Protein AF-A0A834WC57-F1 (afdb_monomer)

Sequence (245 aa):
MFPGAAHGWTVRYNEDDPEAVKAAEEAHQDMLNWFDNVFILMDQVALNTNGGGGHVDKIDGLDTYVTGPVNSKLAVLVISDMMGYESPLLRKVADKLANAGYYTVVLDFFYGDPWDPENPDRPIPSWRKITNRFDKTVEDAKHIIEALKGKGVSSVGAAGFCWGGKIVVALSKPGLTKLSPLISLSGVEVPIAILAGELDTICPPERVKQYEQALAAKPEDDPEAVKAAEEAHQDMLNWFDKYLK

InterPro domains:
  IPR002925 Dienelactone hydrolase [PF01738] (62-218)
  IPR029058 Alpha/Beta hydrolase fold [G3DSA:3.40.50.1820] (57-243)
  IPR029058 Alpha/Beta hydrolase fold [SSF53474] (61-245)

Foldseek 3Di:
DQEPDEAQLLQDFDPVDPVSVVSNVVLLVVVLVVLVVVCCVPPVDDADFDKDQWDWDDQVNWTKTWIADLPELEAEEEEDDQQAQPRPSSSVSQSSCRRRRHGYIGTGLQRPQGDDPVDPVCPQVNSCVVRVCLVVLLVVVVSSVVSSVVSPHNFYFYAAGLLRQLSQLVQDDAAAEDFAAPHTHDDPHTYHYDDDYCNYPLQHPVLVVQRRVLRNQGRPPPPVSSVSRVVNSVVSNVSCVVRND

Nearest PDB structures (foldseek):
  7xri-assembly1_B  TM=5.868E-01  e=7.796E-04  Lactobacillus acidophilus
  1c4x-assembly1_A  TM=3.362E-01  e=8.279E-04  Rhodococcus jostii RHA1
  3qh4-assembly1_A  TM=4.276E-01  e=3.660E-02  Mycobacterium marinum M
  4meb-assembly1_B  TM=3.284E-01  e=3.446E-02  Acinetobacter sp. RUH 2624
  5xmd-assembly1_C-2  TM=3.286E-01  e=9.020E-02  Vigna radiata

Structure (mmCIF, N/CA/C/O backbone):
data_AF-A0A834WC57-F1
#
_entry.id   AF-A0A834WC57-F1
#
loop_
_atom_site.group_PDB
_atom_site.id
_atom_site.type_symbol
_atom_site.label_atom_id
_atom_site.label_alt_id
_atom_site.label_comp_id
_atom_site.label_asym_id
_atom_site.label_entity_id
_atom_site.label_seq_id
_atom_site.pdbx_PDB_ins_code
_atom_site.Cartn_x
_atom_site.Cartn_y
_atom_site.Cartn_z
_atom_site.occupancy
_atom_site.B_iso_or_equiv
_atom_site.auth_seq_id
_atom_site.auth_comp_id
_atom_site.auth_asym_id
_atom_site.auth_atom_id
_atom_site.pdbx_PDB_model_num
ATOM 1 N N . MET A 1 1 ? 12.415 5.612 6.279 1.00 83.69 1 MET A N 1
ATOM 2 C CA . MET A 1 1 ? 13.457 5.583 5.223 1.00 83.69 1 MET A CA 1
ATOM 3 C C . MET A 1 1 ? 14.261 4.294 5.310 1.00 83.69 1 MET A C 1
ATOM 5 O O . MET A 1 1 ? 14.835 4.044 6.361 1.00 83.69 1 MET A O 1
ATOM 9 N N . PHE A 1 2 ? 14.330 3.522 4.225 1.00 86.00 2 PHE A N 1
ATOM 10 C CA . PHE A 1 2 ? 15.091 2.272 4.109 1.00 86.00 2 PHE A CA 1
ATOM 11 C C . PHE A 1 2 ? 16.384 2.504 3.303 1.00 86.00 2 PHE A C 1
ATOM 13 O O . PHE A 1 2 ? 16.280 2.901 2.137 1.00 86.00 2 PHE A O 1
ATOM 20 N N . PRO A 1 3 ? 17.585 2.303 3.886 1.00 88.88 3 PRO A N 1
ATOM 21 C CA . PRO A 1 3 ? 18.858 2.491 3.185 1.00 88.88 3 PRO A CA 1
ATOM 22 C C . PRO A 1 3 ? 18.999 1.579 1.963 1.00 88.88 3 PRO A C 1
ATOM 24 O O . PRO A 1 3 ? 18.551 0.435 1.989 1.00 88.88 3 PRO A O 1
ATOM 27 N N . GLY A 1 4 ? 19.603 2.079 0.884 1.00 88.81 4 GLY A N 1
ATOM 28 C CA . GLY A 1 4 ? 19.831 1.334 -0.365 1.00 88.81 4 GLY A CA 1
ATOM 29 C C . GLY A 1 4 ? 18.579 0.894 -1.147 1.00 88.81 4 GLY A C 1
ATOM 30 O O . GLY A 1 4 ? 18.701 0.446 -2.285 1.00 88.81 4 GLY A O 1
ATOM 31 N N . ALA A 1 5 ? 17.374 1.031 -0.588 1.00 89.69 5 ALA A N 1
ATOM 32 C CA . ALA A 1 5 ? 16.137 0.575 -1.211 1.00 89.69 5 ALA A CA 1
ATOM 33 C C . ALA A 1 5 ? 15.701 1.484 -2.376 1.00 89.69 5 ALA A C 1
ATOM 35 O O . ALA A 1 5 ? 15.510 2.689 -2.200 1.00 89.69 5 ALA A O 1
ATOM 36 N N . ALA A 1 6 ? 15.506 0.897 -3.559 1.00 89.50 6 ALA A N 1
ATOM 37 C CA . ALA A 1 6 ? 14.963 1.560 -4.747 1.00 89.50 6 ALA A CA 1
ATOM 38 C C . ALA A 1 6 ? 13.429 1.427 -4.832 1.00 89.50 6 ALA A C 1
ATOM 40 O O . ALA A 1 6 ? 12.822 0.662 -4.085 1.00 89.50 6 ALA A O 1
ATOM 41 N N . HIS A 1 7 ? 12.785 2.152 -5.753 1.00 88.25 7 HIS A N 1
ATOM 42 C CA . HIS A 1 7 ? 11.323 2.153 -5.888 1.00 88.25 7 HIS A CA 1
ATOM 43 C C . HIS A 1 7 ? 10.724 0.738 -6.016 1.00 88.25 7 HIS A C 1
ATOM 45 O O . HIS A 1 7 ? 11.157 -0.057 -6.848 1.00 88.25 7 HIS A O 1
ATOM 51 N N . GLY A 1 8 ? 9.690 0.440 -5.222 1.00 87.88 8 GLY A N 1
ATOM 52 C CA . GLY A 1 8 ? 8.983 -0.847 -5.256 1.00 87.88 8 GLY A CA 1
ATOM 53 C C . GLY A 1 8 ? 9.657 -2.006 -4.507 1.00 87.88 8 GLY A C 1
ATOM 54 O O . GLY A 1 8 ? 9.132 -3.116 -4.567 1.00 87.88 8 GLY A O 1
ATOM 55 N N . TRP A 1 9 ? 10.759 -1.777 -3.778 1.00 93.31 9 TRP A N 1
ATOM 56 C CA . TRP A 1 9 ? 11.521 -2.806 -3.044 1.00 93.31 9 TRP A CA 1
ATOM 57 C C . TRP A 1 9 ? 10.694 -3.740 -2.146 1.00 93.31 9 TRP A C 1
ATOM 59 O O . TRP A 1 9 ? 11.113 -4.864 -1.923 1.00 93.31 9 TRP A O 1
ATOM 69 N N . THR A 1 10 ? 9.522 -3.334 -1.655 1.00 91.88 10 THR A N 1
ATOM 70 C CA . THR A 1 10 ? 8.639 -4.195 -0.848 1.00 91.88 10 THR A CA 1
ATOM 71 C C . THR A 1 10 ? 7.899 -5.261 -1.659 1.00 91.88 10 THR A C 1
ATOM 73 O O . THR A 1 10 ? 7.612 -6.331 -1.140 1.00 91.88 10 THR A O 1
ATOM 76 N N . VAL A 1 11 ? 7.591 -5.013 -2.937 1.00 92.56 11 VAL A N 1
ATOM 77 C CA . VAL A 1 11 ? 6.736 -5.901 -3.760 1.00 92.56 11 VAL A CA 1
ATOM 78 C C . VAL A 1 11 ? 7.310 -6.221 -5.145 1.00 92.56 11 VAL A C 1
ATOM 80 O O . VAL A 1 11 ? 6.636 -6.862 -5.953 1.00 92.56 11 VAL A O 1
ATOM 83 N N . ARG A 1 12 ? 8.550 -5.792 -5.423 1.00 93.44 12 ARG A N 1
ATOM 84 C CA . ARG A 1 12 ? 9.312 -6.027 -6.668 1.00 93.44 12 ARG A CA 1
ATOM 85 C C . ARG A 1 12 ? 10.801 -6.338 -6.420 1.00 93.44 12 ARG A C 1
ATOM 87 O O . ARG A 1 12 ? 11.627 -6.102 -7.297 1.00 93.44 12 ARG A O 1
ATOM 94 N N . TYR A 1 13 ? 11.158 -6.825 -5.230 1.00 92.75 13 TYR A N 1
ATOM 95 C CA . TYR A 1 13 ? 12.522 -7.282 -4.935 1.00 92.75 13 TYR A CA 1
ATOM 96 C C . TYR A 1 13 ? 12.863 -8.581 -5.678 1.00 92.75 13 TYR A C 1
ATOM 98 O O . TYR A 1 13 ? 11.980 -9.352 -6.050 1.00 92.75 13 TYR A O 1
ATOM 106 N N . ASN A 1 14 ? 14.159 -8.831 -5.875 1.00 94.06 14 ASN A N 1
ATOM 107 C CA . ASN A 1 14 ? 14.644 -10.131 -6.322 1.00 94.06 14 ASN A CA 1
ATOM 108 C C . ASN A 1 14 ? 14.659 -11.104 -5.132 1.00 94.06 14 ASN A C 1
ATOM 110 O O . ASN A 1 14 ? 15.295 -10.812 -4.124 1.00 94.06 14 ASN A O 1
ATOM 114 N N . GLU A 1 15 ? 13.998 -12.257 -5.247 1.00 94.88 15 GLU A N 1
ATOM 115 C CA . GLU A 1 15 ? 13.990 -13.268 -4.176 1.00 94.88 15 GLU A CA 1
ATOM 116 C C . GLU A 1 15 ? 15.334 -14.012 -4.043 1.00 94.88 15 GLU A C 1
ATOM 118 O O . GLU A 1 15 ? 15.626 -14.546 -2.975 1.00 94.88 15 GLU A O 1
ATOM 123 N N . ASP A 1 16 ? 16.183 -13.978 -5.079 1.00 96.69 16 ASP A N 1
ATOM 124 C CA . ASP A 1 16 ? 17.550 -14.523 -5.048 1.00 96.69 16 ASP A CA 1
ATOM 125 C C . ASP A 1 16 ? 18.595 -13.538 -4.464 1.00 96.69 16 ASP A C 1
ATOM 127 O O . ASP A 1 16 ? 19.781 -13.867 -4.399 1.00 96.69 16 ASP A O 1
ATOM 131 N N . ASP A 1 17 ? 18.194 -12.327 -4.048 1.00 96.50 17 ASP A N 1
ATOM 132 C CA . ASP A 1 17 ? 19.062 -11.327 -3.403 1.00 96.50 17 ASP A CA 1
ATOM 133 C C . ASP A 1 17 ? 18.745 -11.231 -1.894 1.00 96.50 17 ASP A C 1
ATOM 135 O O . ASP A 1 17 ? 17.730 -10.638 -1.517 1.00 96.50 17 ASP A O 1
ATOM 139 N N . PRO A 1 18 ? 19.599 -11.776 -1.002 1.00 95.56 18 PRO A N 1
ATOM 140 C CA . PRO A 1 18 ? 19.315 -11.815 0.432 1.00 95.56 18 PRO A CA 1
ATOM 141 C C . PRO A 1 18 ? 19.180 -10.445 1.105 1.00 95.56 18 PRO A C 1
ATOM 143 O O . PRO A 1 18 ? 18.442 -10.335 2.083 1.00 95.56 18 PRO A O 1
ATOM 146 N N . GLU A 1 19 ? 19.862 -9.403 0.617 1.00 94.50 19 GLU A N 1
ATOM 147 C CA . GLU A 1 19 ? 19.748 -8.062 1.207 1.00 94.50 19 GLU A CA 1
ATOM 148 C C . GLU A 1 19 ? 18.488 -7.350 0.699 1.00 94.50 19 GLU A C 1
ATOM 150 O O . GLU A 1 19 ? 17.823 -6.668 1.479 1.00 94.50 19 GLU A O 1
ATOM 155 N N . ALA A 1 20 ? 18.086 -7.571 -0.560 1.00 93.25 20 ALA A N 1
ATOM 156 C CA . ALA A 1 20 ? 16.803 -7.082 -1.069 1.00 93.25 20 ALA A CA 1
ATOM 157 C C . ALA A 1 20 ? 15.611 -7.772 -0.378 1.00 93.25 20 ALA A C 1
ATOM 159 O O . ALA A 1 20 ? 14.673 -7.092 0.043 1.00 93.25 20 ALA A O 1
ATOM 160 N N . VAL A 1 21 ? 15.676 -9.099 -0.189 1.00 94.88 21 VAL A N 1
ATOM 161 C CA . VAL A 1 21 ? 14.710 -9.867 0.617 1.00 94.88 21 VAL A CA 1
ATOM 162 C C . VAL A 1 21 ? 14.637 -9.299 2.032 1.00 94.88 21 VAL A C 1
ATOM 164 O O . VAL A 1 21 ? 13.553 -8.971 2.505 1.00 94.88 21 VAL A O 1
ATOM 167 N N . LYS A 1 22 ? 15.778 -9.124 2.707 1.00 95.19 22 LYS A N 1
ATOM 168 C CA . LYS A 1 22 ? 15.833 -8.600 4.078 1.00 95.19 22 LYS A CA 1
ATOM 169 C C . LYS A 1 22 ? 15.252 -7.187 4.191 1.00 95.19 22 LYS A C 1
ATOM 171 O O . LYS A 1 22 ? 14.430 -6.956 5.071 1.00 95.19 22 LYS A O 1
ATOM 176 N N . ALA A 1 23 ? 15.610 -6.268 3.294 1.00 92.12 23 ALA A N 1
ATOM 177 C CA . ALA A 1 23 ? 15.072 -4.905 3.291 1.00 92.12 23 ALA A CA 1
ATOM 178 C C . ALA A 1 23 ? 13.553 -4.867 3.029 1.00 92.12 23 ALA A C 1
ATOM 180 O O . ALA A 1 23 ? 12.856 -3.980 3.529 1.00 92.12 23 ALA A O 1
ATOM 181 N N . ALA A 1 24 ? 13.025 -5.832 2.268 1.00 92.69 24 ALA A N 1
ATOM 182 C CA . ALA A 1 24 ? 11.590 -6.025 2.113 1.00 92.69 24 ALA A CA 1
ATOM 183 C C . ALA A 1 24 ? 10.956 -6.600 3.394 1.00 92.69 24 ALA A C 1
ATOM 185 O O . ALA A 1 24 ? 9.947 -6.077 3.852 1.00 92.69 24 ALA A O 1
ATOM 186 N N . GLU A 1 25 ? 11.535 -7.637 4.009 1.00 92.81 25 GLU A N 1
ATOM 187 C CA . GLU A 1 25 ? 11.042 -8.221 5.268 1.00 92.81 25 GLU A CA 1
ATOM 188 C C . GLU A 1 25 ? 11.034 -7.225 6.437 1.00 92.81 25 GLU A C 1
ATOM 190 O O . GLU A 1 25 ? 10.037 -7.146 7.152 1.00 92.81 25 GLU A O 1
ATOM 195 N N . GLU A 1 26 ? 12.080 -6.409 6.594 1.00 93.00 26 GLU A N 1
ATOM 196 C CA . GLU A 1 26 ? 12.134 -5.334 7.596 1.00 93.00 26 GLU A CA 1
ATOM 197 C C . GLU A 1 26 ? 10.990 -4.323 7.379 1.00 93.00 26 GLU A C 1
ATOM 199 O O . GLU A 1 26 ? 10.256 -4.002 8.314 1.00 93.00 26 GLU A O 1
ATOM 204 N N . ALA A 1 27 ? 10.743 -3.911 6.130 1.00 92.12 27 ALA A N 1
ATOM 205 C CA . ALA A 1 27 ? 9.619 -3.042 5.780 1.00 92.12 27 ALA A CA 1
ATOM 206 C C . ALA A 1 27 ? 8.241 -3.706 5.997 1.00 92.12 27 ALA A C 1
ATOM 208 O O . ALA A 1 27 ? 7.286 -3.047 6.414 1.00 92.12 27 ALA A O 1
ATOM 209 N N . HIS A 1 28 ? 8.114 -5.014 5.764 1.00 92.06 28 HIS A N 1
ATOM 210 C CA . HIS A 1 28 ? 6.888 -5.755 6.069 1.00 92.06 28 HIS A CA 1
ATOM 211 C C . HIS A 1 28 ? 6.649 -5.887 7.576 1.00 92.06 28 HIS A C 1
ATOM 213 O O . HIS A 1 28 ? 5.498 -5.823 8.005 1.00 92.06 28 HIS A O 1
ATOM 219 N N . GLN A 1 29 ? 7.701 -6.022 8.385 1.00 89.31 29 GLN A N 1
ATOM 220 C CA . GLN A 1 29 ? 7.560 -6.068 9.836 1.00 89.31 29 GLN A CA 1
ATOM 221 C C . GLN A 1 29 ? 7.206 -4.692 10.413 1.00 89.31 29 GLN A C 1
ATOM 223 O O . GLN A 1 29 ? 6.320 -4.620 11.260 1.00 89.31 29 GLN A O 1
ATOM 228 N N . ASP A 1 30 ? 7.800 -3.602 9.919 1.00 87.19 30 ASP A N 1
ATOM 229 C CA . ASP A 1 30 ? 7.404 -2.237 10.300 1.00 87.19 30 ASP A CA 1
ATOM 230 C C . ASP A 1 30 ? 5.938 -1.938 9.943 1.00 87.19 30 ASP A C 1
ATOM 232 O O . ASP A 1 30 ? 5.212 -1.356 10.752 1.00 87.19 30 ASP A O 1
ATOM 236 N N . MET A 1 31 ? 5.464 -2.402 8.779 1.00 88.00 31 MET A N 1
ATOM 237 C CA . MET A 1 31 ? 4.047 -2.334 8.397 1.00 88.00 31 MET A CA 1
ATOM 238 C C . MET A 1 31 ? 3.139 -3.073 9.396 1.00 88.00 31 MET A C 1
ATOM 240 O O . MET A 1 31 ? 2.120 -2.520 9.812 1.00 88.00 31 MET A O 1
ATOM 244 N N . LEU A 1 32 ? 3.485 -4.312 9.771 1.00 85.75 32 LEU A N 1
ATOM 245 C CA . LEU A 1 32 ? 2.705 -5.114 10.723 1.00 85.75 32 LEU A CA 1
ATOM 246 C C . LEU A 1 32 ? 2.695 -4.469 12.112 1.00 85.75 32 LEU A C 1
ATOM 248 O O . LEU A 1 32 ? 1.626 -4.193 12.648 1.00 85.75 32 LEU A O 1
ATOM 252 N N . ASN A 1 33 ? 3.879 -4.134 12.637 1.00 85.50 33 ASN A N 1
ATOM 253 C CA . ASN A 1 33 ? 4.052 -3.442 13.913 1.00 85.50 33 ASN A CA 1
ATOM 254 C C . ASN A 1 33 ? 3.184 -2.177 13.981 1.00 85.50 33 ASN A C 1
ATOM 256 O O . ASN A 1 33 ? 2.610 -1.863 15.024 1.00 85.50 33 ASN A O 1
ATOM 260 N N . TRP A 1 34 ? 3.093 -1.427 12.882 1.00 83.19 34 TRP A N 1
ATOM 261 C CA . TRP A 1 34 ? 2.276 -0.225 12.826 1.00 83.19 34 TRP A CA 1
ATOM 262 C C . TRP A 1 34 ? 0.766 -0.518 12.855 1.00 83.19 34 TRP A C 1
ATOM 264 O O . TRP A 1 34 ? 0.054 0.103 13.649 1.00 83.19 34 TRP A O 1
ATOM 274 N N . PHE A 1 35 ? 0.277 -1.473 12.052 1.00 82.50 35 PHE A N 1
ATOM 275 C CA . PHE A 1 35 ? -1.135 -1.877 12.089 1.00 82.50 35 PHE A CA 1
ATOM 276 C C . PHE A 1 35 ? -1.538 -2.398 13.472 1.00 82.50 35 PHE A C 1
ATOM 278 O O . PHE A 1 35 ? -2.565 -1.962 13.997 1.00 82.50 35 PHE A O 1
ATOM 285 N N . ASP A 1 36 ? -0.714 -3.257 14.081 1.00 81.88 36 ASP A N 1
ATOM 286 C CA . ASP A 1 36 ? -0.930 -3.787 15.429 1.00 81.88 36 ASP A CA 1
ATOM 287 C C . ASP A 1 36 ? -1.131 -2.634 16.424 1.00 81.88 36 ASP A C 1
ATOM 289 O O . ASP A 1 36 ? -2.159 -2.562 17.098 1.00 81.88 36 ASP A O 1
ATOM 293 N N . ASN A 1 37 ? -0.198 -1.673 16.457 1.00 78.38 37 ASN A N 1
ATOM 294 C CA . ASN A 1 37 ? -0.284 -0.506 17.338 1.00 78.38 37 ASN A CA 1
ATOM 295 C C . ASN A 1 37 ? -1.561 0.319 17.105 1.00 78.38 37 ASN A C 1
ATOM 297 O O . ASN A 1 37 ? -2.229 0.694 18.070 1.00 78.38 37 ASN A O 1
ATOM 301 N N . VAL A 1 38 ? -1.930 0.601 15.851 1.00 73.31 38 VAL A N 1
ATOM 302 C CA . VAL A 1 38 ? -3.110 1.427 15.544 1.00 73.31 38 VAL A CA 1
ATOM 303 C C . VAL A 1 38 ? -4.413 0.717 15.899 1.00 73.31 38 VAL A C 1
ATOM 305 O O . VAL A 1 38 ? -5.256 1.307 16.574 1.00 73.31 38 VAL A O 1
ATOM 308 N N . PHE A 1 39 ? -4.588 -0.551 15.527 1.00 71.75 39 PHE A N 1
ATOM 309 C CA . PHE A 1 39 ? -5.823 -1.270 15.845 1.00 71.75 39 PHE A CA 1
ATOM 310 C C . PHE A 1 39 ? -5.954 -1.604 17.341 1.00 71.75 39 PHE A C 1
ATOM 312 O O . PHE A 1 39 ? -7.066 -1.557 17.869 1.00 71.75 39 PHE A O 1
ATOM 319 N N . ILE A 1 40 ? -4.850 -1.857 18.058 1.00 66.94 40 ILE A N 1
ATOM 320 C CA . ILE A 1 40 ? -4.865 -1.997 19.526 1.00 66.94 40 ILE A CA 1
ATOM 321 C C . ILE A 1 40 ? -5.339 -0.695 20.190 1.00 66.94 40 ILE A C 1
ATOM 323 O O . ILE A 1 40 ? -6.156 -0.746 21.111 1.00 66.94 40 ILE A O 1
ATOM 327 N N . LEU A 1 41 ? -4.874 0.465 19.707 1.00 59.53 41 LEU A N 1
ATOM 328 C CA . LEU A 1 41 ? -5.296 1.778 20.208 1.00 59.53 41 LEU A CA 1
ATOM 329 C C . LEU A 1 41 ? -6.761 2.120 19.884 1.00 59.53 41 LEU A C 1
ATOM 331 O O . LEU A 1 41 ? -7.381 2.851 20.655 1.00 59.53 41 LEU A O 1
ATOM 335 N N . MET A 1 42 ? -7.311 1.616 18.772 1.00 57.78 42 MET A N 1
ATOM 336 C CA . MET A 1 42 ? -8.671 1.943 18.314 1.00 57.78 42 MET A CA 1
ATOM 337 C C . MET A 1 42 ? -9.761 0.976 18.808 1.00 57.78 42 MET A C 1
ATOM 339 O O . MET A 1 42 ? -10.865 1.432 19.092 1.00 57.78 42 MET A O 1
ATOM 343 N N . ASP A 1 43 ? -9.482 -0.329 18.908 1.00 55.59 43 ASP A N 1
ATOM 344 C CA . ASP A 1 43 ? -10.523 -1.371 19.061 1.00 55.59 43 ASP A CA 1
ATOM 345 C C . ASP A 1 43 ? -10.294 -2.309 20.277 1.00 55.59 43 ASP A C 1
ATOM 347 O O . ASP A 1 43 ? -11.182 -3.061 20.666 1.00 55.59 43 ASP A O 1
ATOM 351 N N . GLN A 1 44 ? -9.103 -2.293 20.902 1.00 53.41 44 GLN A N 1
ATOM 352 C CA . GLN A 1 44 ? -8.693 -3.206 21.999 1.00 53.41 44 GLN A CA 1
ATOM 353 C C . GLN A 1 44 ? -8.877 -4.719 21.710 1.00 53.41 44 GLN A C 1
ATOM 355 O O . GLN A 1 44 ? -8.916 -5.544 22.627 1.00 53.41 44 GLN A O 1
ATOM 360 N N . VAL A 1 45 ? -8.973 -5.110 20.436 1.00 54.03 45 VAL A N 1
ATOM 361 C CA . VAL A 1 45 ? -9.215 -6.495 20.004 1.00 54.03 45 VAL A CA 1
ATOM 362 C C . VAL A 1 45 ? -7.945 -7.347 20.110 1.00 54.03 45 VAL A C 1
ATOM 364 O O . VAL A 1 45 ? -6.873 -6.956 19.653 1.00 54.03 45 VAL A O 1
ATOM 367 N N . ALA A 1 46 ? -8.080 -8.561 20.651 1.00 52.94 46 ALA A N 1
ATOM 368 C CA . ALA A 1 46 ? -7.027 -9.572 20.605 1.00 52.94 46 ALA A CA 1
ATOM 369 C C . ALA A 1 46 ? -6.956 -10.228 19.213 1.00 52.94 46 ALA A C 1
ATOM 371 O O . ALA A 1 46 ? -7.934 -10.817 18.743 1.00 52.94 46 ALA A O 1
ATOM 372 N N . LEU A 1 47 ? -5.788 -10.147 18.574 1.00 57.34 47 LEU A N 1
ATOM 373 C CA . LEU A 1 47 ? -5.505 -10.784 17.287 1.00 57.34 47 LEU A CA 1
ATOM 374 C C . LEU A 1 47 ? -5.528 -12.318 17.407 1.00 57.34 47 LEU A C 1
ATOM 376 O O . LEU A 1 47 ? -5.104 -12.883 18.416 1.00 57.34 47 LEU A O 1
ATOM 380 N N . ASN A 1 48 ? -6.042 -13.001 16.379 1.00 55.38 48 ASN A N 1
ATOM 381 C CA . ASN A 1 48 ? -6.281 -14.446 16.406 1.00 55.38 48 ASN A CA 1
ATOM 382 C C . ASN A 1 48 ? -5.608 -15.127 15.202 1.00 55.38 48 ASN A C 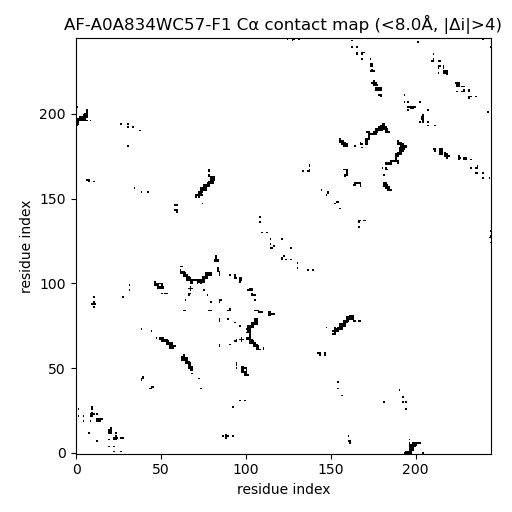1
ATOM 384 O O . ASN A 1 48 ? -6.115 -15.100 14.079 1.00 55.38 48 ASN A O 1
ATOM 388 N N . THR A 1 49 ? -4.432 -15.704 15.442 1.00 53.22 49 THR A N 1
ATOM 389 C CA . THR A 1 49 ? -3.479 -16.144 14.414 1.00 53.22 49 THR A CA 1
ATOM 390 C C . THR A 1 49 ? -3.839 -17.522 13.843 1.00 53.22 49 THR A C 1
ATOM 392 O O . THR A 1 49 ? -3.374 -18.550 14.335 1.00 53.22 49 THR A O 1
ATOM 395 N N . ASN A 1 50 ? -4.677 -17.554 12.805 1.00 53.25 50 ASN A N 1
ATOM 396 C CA . ASN A 1 50 ? -4.972 -18.753 12.006 1.00 53.25 50 ASN A CA 1
ATOM 397 C C . ASN A 1 50 ? -5.171 -18.376 10.524 1.00 53.25 50 ASN A C 1
ATOM 399 O O . ASN A 1 50 ? -6.279 -18.442 9.988 1.00 53.25 50 ASN A O 1
ATOM 403 N N . GLY A 1 51 ? -4.090 -17.946 9.867 1.00 53.44 51 GLY A N 1
ATOM 404 C CA . GLY A 1 51 ? -4.069 -17.693 8.427 1.00 53.44 51 GLY A CA 1
ATOM 405 C C . GLY A 1 51 ? -4.054 -18.998 7.626 1.00 53.44 51 GLY A C 1
ATOM 406 O O . GLY A 1 51 ? -3.044 -19.696 7.577 1.00 53.44 51 GLY A O 1
ATOM 407 N N . GLY A 1 52 ? -5.173 -19.332 6.981 1.00 59.28 52 GLY A N 1
ATOM 408 C CA . GLY A 1 52 ? -5.169 -20.257 5.845 1.00 59.28 52 GLY A CA 1
ATOM 409 C C . GLY A 1 52 ? -4.698 -19.537 4.578 1.00 59.28 52 GLY A C 1
ATOM 410 O O . GLY A 1 52 ? -4.871 -18.324 4.473 1.00 59.28 52 GLY A O 1
ATOM 411 N N . GLY A 1 53 ? -4.131 -20.270 3.615 1.00 72.62 53 GLY A N 1
ATOM 412 C CA . GLY A 1 53 ? -3.708 -19.687 2.336 1.00 72.62 53 GLY A CA 1
ATOM 413 C C . GLY A 1 53 ? -4.879 -19.059 1.571 1.00 72.62 53 GLY A C 1
ATOM 414 O O . GLY A 1 53 ? -5.966 -19.643 1.507 1.00 72.62 53 GLY A O 1
ATOM 415 N N . GLY A 1 54 ? -4.660 -17.871 1.007 1.00 87.50 54 GLY A N 1
ATOM 416 C CA . GLY A 1 54 ? -5.703 -17.116 0.319 1.00 87.50 54 GLY A CA 1
ATOM 417 C C . GLY A 1 54 ? -6.140 -17.686 -1.032 1.00 87.50 54 GLY A C 1
ATOM 418 O O . GLY A 1 54 ? -5.464 -18.512 -1.648 1.00 87.50 54 GLY A O 1
ATOM 419 N N . HIS A 1 55 ? -7.278 -17.193 -1.513 1.00 94.25 55 HIS A N 1
ATOM 420 C CA . HIS A 1 55 ? -7.893 -17.551 -2.795 1.00 94.25 55 HIS A CA 1
ATOM 421 C C . HIS A 1 55 ? -8.476 -16.307 -3.479 1.00 94.25 55 HIS A C 1
ATOM 423 O O . HIS A 1 55 ? -8.534 -15.243 -2.871 1.00 94.25 55 HIS A O 1
ATOM 429 N N . VAL A 1 56 ? -8.902 -16.422 -4.740 1.00 96.25 56 VAL A N 1
ATOM 430 C CA . VAL A 1 56 ? -9.653 -15.349 -5.414 1.00 96.25 56 VAL A CA 1
ATOM 431 C C . VAL A 1 56 ? -11.154 -15.579 -5.223 1.00 96.25 56 VAL A C 1
ATOM 433 O O . VAL A 1 56 ? -11.645 -16.680 -5.469 1.00 96.25 56 VAL A O 1
ATOM 436 N N . ASP A 1 57 ? -11.859 -14.539 -4.786 1.00 94.38 57 ASP A N 1
ATOM 437 C CA . ASP A 1 57 ? -13.319 -14.455 -4.645 1.00 94.38 57 ASP A CA 1
ATOM 438 C C . ASP A 1 57 ? -13.806 -13.101 -5.206 1.00 94.38 57 ASP A C 1
ATOM 440 O O . ASP A 1 57 ? -12.995 -12.217 -5.501 1.00 94.38 57 ASP A O 1
ATOM 444 N N . LYS A 1 58 ? -15.121 -12.912 -5.363 1.00 93.88 58 LYS A N 1
ATOM 445 C CA . LYS A 1 58 ? -15.708 -11.642 -5.812 1.00 93.88 58 LYS A CA 1
ATOM 446 C C . LYS A 1 58 ? -16.307 -10.844 -4.658 1.00 93.88 58 LYS A C 1
ATOM 448 O O . LYS A 1 58 ? -17.326 -11.229 -4.085 1.00 93.88 58 LYS A O 1
ATOM 453 N N . ILE A 1 59 ? -15.743 -9.667 -4.386 1.00 90.75 59 ILE A N 1
ATOM 454 C CA . ILE A 1 59 ? -16.340 -8.672 -3.484 1.00 90.75 59 ILE A CA 1
ATOM 455 C C . ILE A 1 59 ? -16.869 -7.515 -4.337 1.00 90.75 59 ILE A C 1
ATOM 457 O O . ILE A 1 59 ? -16.144 -6.961 -5.152 1.00 90.75 59 ILE A O 1
ATOM 461 N N . ASP A 1 60 ? -18.163 -7.212 -4.199 1.00 87.50 60 ASP A N 1
ATOM 462 C CA . ASP A 1 60 ? -18.900 -6.221 -5.009 1.00 87.50 60 ASP A CA 1
ATOM 463 C C . ASP A 1 60 ? -18.676 -6.349 -6.537 1.00 87.50 60 ASP A C 1
ATOM 465 O O . ASP A 1 60 ? -18.608 -5.382 -7.288 1.00 87.50 60 ASP A O 1
ATOM 469 N N . GLY A 1 61 ? -18.518 -7.594 -7.008 1.00 89.62 61 GLY A N 1
ATOM 470 C CA . GLY A 1 61 ? -18.257 -7.941 -8.411 1.00 89.62 61 GLY A CA 1
ATOM 471 C C . GLY A 1 61 ? -16.781 -7.923 -8.834 1.00 89.62 61 GLY A C 1
ATOM 472 O O . GLY A 1 61 ? -16.435 -8.608 -9.804 1.00 89.62 61 GLY A O 1
ATOM 473 N N . LEU A 1 62 ? -15.910 -7.226 -8.099 1.00 92.25 62 LEU A N 1
ATOM 474 C CA . LEU A 1 62 ? -14.469 -7.154 -8.358 1.00 92.25 62 LEU A CA 1
ATOM 475 C C . LEU A 1 62 ? -13.757 -8.442 -7.936 1.00 92.25 62 LEU A C 1
ATOM 477 O O . LEU A 1 62 ? -13.977 -8.956 -6.836 1.00 92.25 62 LEU A O 1
ATOM 481 N N . ASP A 1 63 ? -12.870 -8.944 -8.796 1.00 96.81 63 ASP A N 1
ATOM 482 C CA . ASP A 1 63 ? -11.984 -10.052 -8.438 1.00 96.81 63 ASP A CA 1
ATOM 483 C C . ASP A 1 63 ? -10.999 -9.605 -7.354 1.00 96.81 63 ASP A C 1
ATOM 485 O O . ASP A 1 63 ? -10.377 -8.543 -7.429 1.00 96.81 63 ASP A O 1
ATOM 489 N N . THR A 1 64 ? -10.936 -10.397 -6.288 1.00 96.56 64 THR A N 1
ATOM 490 C CA . THR A 1 64 ? -10.276 -10.036 -5.038 1.00 96.56 64 THR A CA 1
ATOM 491 C C . THR A 1 64 ? -9.519 -11.239 -4.499 1.00 96.56 64 THR A C 1
ATOM 493 O O . THR A 1 64 ? -10.123 -12.274 -4.226 1.00 96.56 64 THR A O 1
ATOM 496 N N . TYR A 1 65 ? -8.210 -11.114 -4.279 1.00 97.31 65 TYR A N 1
ATOM 497 C CA . TYR A 1 65 ? -7.483 -12.089 -3.468 1.00 97.31 65 TYR A CA 1
ATOM 498 C C . TYR A 1 65 ? -7.847 -11.878 -1.994 1.00 97.31 65 TYR A C 1
ATOM 500 O O . TYR A 1 65 ? -7.584 -10.809 -1.443 1.00 97.31 65 TYR A O 1
ATOM 508 N N . VAL A 1 66 ? -8.474 -12.872 -1.370 1.00 96.00 66 VAL A N 1
ATOM 509 C CA . VAL A 1 66 ? -8.923 -12.849 0.026 1.00 96.00 66 VAL A CA 1
ATOM 510 C C . VAL A 1 66 ? -8.110 -13.840 0.856 1.00 96.00 66 VAL A C 1
ATOM 512 O O . VAL A 1 66 ? -7.915 -14.991 0.461 1.00 96.00 66 VAL A O 1
ATOM 515 N N . THR A 1 67 ? -7.629 -13.400 2.018 1.00 95.56 67 THR A N 1
ATOM 516 C CA . THR A 1 67 ? -6.786 -14.205 2.915 1.00 95.56 67 THR A CA 1
ATOM 517 C C . THR A 1 67 ? -7.013 -13.823 4.385 1.00 95.56 67 THR A C 1
ATOM 519 O O . THR A 1 67 ? -7.494 -12.731 4.698 1.00 95.56 67 THR A O 1
ATOM 522 N N . GLY A 1 68 ? -6.715 -14.743 5.306 1.00 91.69 68 GLY A N 1
ATOM 523 C CA . GLY A 1 68 ? -6.887 -14.541 6.751 1.00 91.69 68 GLY A CA 1
ATOM 524 C C . GLY A 1 68 ? -8.277 -14.874 7.317 1.00 91.69 68 GLY A C 1
ATOM 525 O O . GLY A 1 68 ? -9.159 -15.369 6.609 1.00 91.69 68 GLY A O 1
ATOM 526 N N . PRO A 1 69 ? -8.479 -14.669 8.633 1.00 89.38 69 PRO A N 1
ATOM 527 C CA . PRO A 1 69 ? -9.669 -15.139 9.338 1.00 89.38 69 PRO A CA 1
ATOM 528 C C . PRO A 1 69 ? -10.941 -14.369 8.943 1.00 89.38 69 PRO A C 1
ATOM 530 O O . PRO A 1 69 ? -11.146 -13.225 9.338 1.00 89.38 69 PRO A O 1
ATOM 533 N N . VAL A 1 70 ? -11.859 -15.049 8.246 1.00 86.19 70 VAL A N 1
ATOM 534 C CA . VAL A 1 70 ? -13.132 -14.501 7.712 1.00 86.19 70 VAL A CA 1
ATOM 535 C C . VAL A 1 70 ? -14.082 -13.877 8.746 1.00 86.19 70 VAL A C 1
ATOM 537 O O . VAL A 1 70 ? -14.999 -13.154 8.375 1.00 86.19 70 VAL A O 1
ATOM 540 N N . ASN A 1 71 ? -13.878 -14.157 10.037 1.00 85.50 71 ASN A N 1
ATOM 541 C CA . ASN A 1 71 ? -14.662 -13.602 11.147 1.00 85.50 71 ASN A CA 1
ATOM 542 C C . ASN A 1 71 ? -13.956 -12.431 11.860 1.00 85.50 71 ASN A C 1
ATOM 544 O O . ASN A 1 71 ? -14.437 -11.986 12.907 1.00 85.50 71 ASN A O 1
ATOM 548 N N . SER A 1 72 ? -12.806 -11.963 11.355 1.00 87.62 72 SER A N 1
ATOM 549 C CA . SER A 1 72 ? -12.054 -10.877 11.987 1.00 87.62 72 SER A CA 1
ATOM 550 C C . SER A 1 72 ? -12.858 -9.580 12.019 1.00 87.62 72 SER A C 1
ATOM 552 O O . SER A 1 72 ? -13.639 -9.274 11.117 1.00 87.62 72 SER A O 1
ATOM 554 N N . LYS A 1 73 ? -12.653 -8.804 13.082 1.00 87.31 73 LYS A N 1
ATOM 555 C CA . LYS A 1 73 ? -13.213 -7.455 13.221 1.00 87.31 73 LYS A CA 1
ATOM 556 C C . LYS A 1 73 ? -12.333 -6.384 12.588 1.00 87.31 73 LYS A C 1
ATOM 558 O O . LYS A 1 73 ? -12.809 -5.282 12.341 1.00 87.31 73 LYS A O 1
ATOM 563 N N . LEU A 1 74 ? -11.098 -6.750 12.257 1.00 86.50 74 LEU A N 1
ATOM 564 C CA . LEU A 1 74 ? -10.087 -5.885 11.679 1.00 86.50 74 LEU A CA 1
ATOM 565 C C . LEU A 1 74 ? -9.796 -6.379 10.257 1.00 86.50 74 LEU A C 1
ATOM 567 O O . LEU A 1 74 ? -9.394 -7.532 10.073 1.00 86.50 74 LEU A O 1
ATOM 571 N N . ALA A 1 75 ? -10.007 -5.529 9.255 1.00 89.75 75 ALA A N 1
ATOM 572 C CA . ALA A 1 75 ? -9.697 -5.843 7.862 1.00 89.75 75 ALA A CA 1
ATOM 573 C C . ALA A 1 75 ? -8.609 -4.923 7.303 1.00 89.75 75 ALA A C 1
ATOM 575 O O . ALA A 1 75 ? -8.491 -3.773 7.729 1.00 89.75 75 ALA A O 1
ATOM 576 N N . VAL A 1 76 ? -7.843 -5.409 6.323 1.00 91.69 76 VAL A N 1
ATOM 577 C CA . VAL A 1 76 ? -6.842 -4.604 5.608 1.00 91.69 76 VAL A CA 1
ATOM 578 C C . VAL A 1 76 ? -7.040 -4.716 4.097 1.00 91.69 76 VAL A C 1
ATOM 580 O O . VAL A 1 76 ? -6.963 -5.795 3.514 1.00 91.69 76 VAL A O 1
ATOM 583 N N . LEU A 1 77 ? -7.283 -3.571 3.462 1.00 94.06 77 LEU A N 1
ATOM 584 C CA . LEU A 1 77 ? -7.369 -3.409 2.014 1.00 94.06 77 LEU A CA 1
ATOM 585 C C . LEU A 1 77 ? -5.971 -3.142 1.433 1.00 94.06 77 LEU A C 1
ATOM 587 O O . LEU A 1 77 ? -5.410 -2.058 1.578 1.00 94.06 77 LEU A O 1
ATOM 591 N N . VAL A 1 78 ? -5.397 -4.125 0.751 1.00 94.44 78 VAL A N 1
ATOM 592 C CA . VAL A 1 78 ? -4.120 -3.988 0.046 1.00 94.44 78 VAL A CA 1
ATOM 593 C C . VAL A 1 78 ? -4.387 -3.496 -1.378 1.00 94.44 78 VAL A C 1
ATOM 595 O O . VAL A 1 78 ? -5.121 -4.121 -2.144 1.00 94.44 78 VAL A O 1
ATOM 598 N N . ILE A 1 79 ? -3.783 -2.367 -1.742 1.00 93.25 79 ILE A N 1
ATOM 599 C CA . ILE A 1 79 ? -3.921 -1.725 -3.052 1.0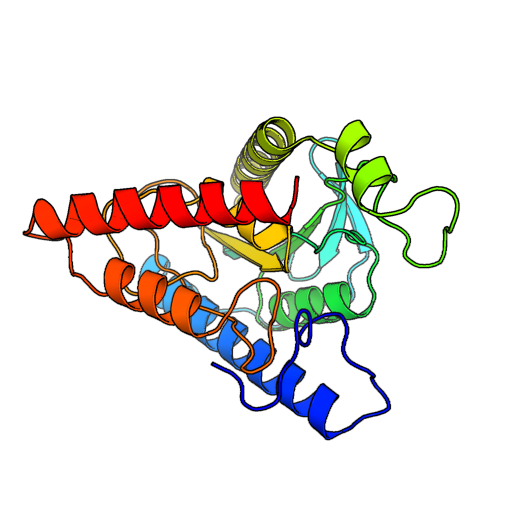0 93.25 79 ILE A CA 1
ATOM 600 C C . ILE A 1 79 ? -2.588 -1.842 -3.790 1.00 93.25 79 ILE A C 1
ATOM 602 O O . ILE A 1 79 ? -1.561 -1.333 -3.331 1.00 93.25 79 ILE A O 1
ATOM 606 N N . SER A 1 80 ? -2.608 -2.538 -4.926 1.00 94.12 80 SER A N 1
ATOM 607 C CA . SER A 1 80 ? -1.410 -2.885 -5.687 1.00 94.12 80 SER A CA 1
ATOM 608 C C . SER A 1 80 ? -0.680 -1.671 -6.268 1.00 94.12 80 SER A C 1
ATOM 610 O O . SER A 1 80 ? -1.233 -0.578 -6.421 1.00 94.12 80 SER A O 1
ATOM 612 N N . ASP A 1 81 ? 0.557 -1.909 -6.703 1.00 91.56 81 ASP A N 1
ATOM 613 C CA . ASP A 1 81 ? 1.169 -1.078 -7.736 1.00 91.56 81 ASP A CA 1
ATOM 614 C C . ASP A 1 81 ? 0.458 -1.257 -9.093 1.00 91.56 81 ASP A C 1
ATOM 616 O O . ASP A 1 81 ? -0.530 -1.987 -9.223 1.00 91.56 81 ASP A O 1
ATOM 620 N N . MET A 1 82 ? 0.958 -0.573 -10.122 1.00 91.19 82 MET A N 1
ATOM 621 C CA . MET A 1 82 ? 0.351 -0.579 -11.454 1.00 91.19 82 MET A CA 1
ATOM 622 C C . MET A 1 82 ? 0.375 -1.943 -12.171 1.00 91.19 82 MET A C 1
ATOM 624 O O . MET A 1 82 ? -0.353 -2.093 -13.143 1.00 91.19 82 MET A O 1
ATOM 628 N N . MET A 1 83 ? 1.147 -2.935 -11.703 1.00 92.06 83 MET A N 1
ATOM 629 C CA . MET A 1 83 ? 1.164 -4.301 -12.257 1.00 92.06 83 MET A CA 1
ATOM 630 C C . MET A 1 83 ? 0.123 -5.233 -11.594 1.00 92.06 83 MET A C 1
ATOM 632 O O . MET A 1 83 ? 0.107 -6.433 -11.858 1.00 92.06 83 MET A O 1
ATOM 636 N N . GLY A 1 84 ? -0.759 -4.704 -10.737 1.00 94.06 84 GLY A N 1
ATOM 637 C CA . GLY A 1 84 ? -1.990 -5.381 -10.314 1.00 94.06 84 GLY A CA 1
ATOM 638 C C . GLY A 1 84 ? -1.888 -6.373 -9.146 1.00 94.06 84 GLY A C 1
ATOM 639 O O . GLY A 1 84 ? -0.819 -6.683 -8.613 1.00 94.06 84 GLY A O 1
ATOM 640 N N . TYR A 1 85 ? -3.063 -6.873 -8.745 1.00 95.12 85 TYR A N 1
ATOM 641 C CA . TYR A 1 85 ? -3.286 -7.726 -7.566 1.00 95.12 85 TYR A CA 1
ATOM 642 C C . TYR A 1 85 ? -2.737 -9.164 -7.687 1.00 95.12 85 TYR A C 1
ATOM 644 O O . TYR A 1 85 ? -2.769 -9.939 -6.728 1.00 95.12 85 TYR A O 1
ATOM 652 N N . GLU A 1 86 ? -2.249 -9.537 -8.872 1.00 94.69 86 GLU A N 1
ATOM 653 C CA . GLU A 1 86 ? -1.764 -10.886 -9.189 1.00 94.69 86 GLU A CA 1
ATOM 654 C C . GLU A 1 86 ? -0.317 -11.139 -8.764 1.00 94.69 86 GLU A C 1
ATOM 656 O O . GLU A 1 86 ? 0.108 -12.289 -8.680 1.00 94.69 86 GLU A O 1
ATOM 661 N N . SER A 1 87 ? 0.423 -10.073 -8.439 1.00 93.25 87 SER A N 1
ATOM 662 C CA . SER A 1 87 ? 1.817 -10.145 -8.002 1.00 93.25 87 SER A CA 1
ATOM 663 C C . SER A 1 87 ? 2.016 -11.132 -6.839 1.00 93.25 87 SER A C 1
ATOM 665 O O . SER A 1 87 ? 1.465 -10.908 -5.755 1.00 93.25 87 SER A O 1
ATOM 667 N N . PRO A 1 88 ? 2.845 -12.185 -7.003 1.00 93.69 88 PRO A N 1
ATOM 668 C CA . PRO A 1 88 ? 3.124 -13.141 -5.933 1.00 93.69 88 PRO A CA 1
ATOM 669 C C . PRO A 1 88 ? 3.731 -12.485 -4.689 1.00 93.69 88 PRO A C 1
ATOM 671 O O . PRO A 1 88 ? 3.400 -12.873 -3.572 1.00 93.69 88 PRO A O 1
ATOM 674 N N . LEU A 1 89 ? 4.569 -11.457 -4.867 1.00 94.12 89 LEU A N 1
ATOM 675 C CA . LEU A 1 89 ? 5.148 -10.698 -3.756 1.00 94.12 89 LEU A CA 1
ATOM 676 C C . LEU A 1 89 ? 4.080 -9.885 -3.013 1.00 94.12 89 LEU A C 1
ATOM 678 O O . LEU A 1 89 ? 4.032 -9.926 -1.790 1.00 94.12 89 LEU A O 1
ATOM 682 N N . LEU A 1 90 ? 3.156 -9.232 -3.727 1.00 95.00 90 LEU A N 1
ATOM 683 C CA . LEU A 1 90 ? 2.034 -8.519 -3.102 1.00 95.00 90 LEU A CA 1
ATOM 684 C C . LEU A 1 90 ? 1.097 -9.473 -2.341 1.00 95.00 90 LEU A C 1
ATOM 686 O O . LEU A 1 90 ? 0.653 -9.152 -1.239 1.00 95.00 90 LEU A O 1
ATOM 690 N N . ARG A 1 91 ? 0.829 -10.667 -2.891 1.00 94.88 91 ARG A N 1
ATOM 691 C CA . ARG A 1 91 ? 0.039 -11.704 -2.206 1.00 94.88 91 ARG A CA 1
ATOM 692 C C . ARG A 1 91 ? 0.763 -12.230 -0.954 1.00 94.88 91 ARG A C 1
ATOM 694 O O . ARG A 1 91 ? 0.121 -12.342 0.084 1.00 94.88 91 ARG A O 1
ATOM 701 N N . LYS A 1 92 ? 2.100 -12.378 -0.970 1.00 93.69 92 LYS A N 1
ATOM 702 C CA . LYS A 1 92 ? 2.908 -12.649 0.244 1.00 93.69 92 LYS A CA 1
ATOM 703 C C . LYS A 1 92 ? 2.767 -11.555 1.314 1.00 93.69 92 LYS A C 1
ATOM 705 O O . LYS A 1 92 ? 2.751 -11.882 2.497 1.00 93.69 92 LYS A O 1
ATOM 710 N N . VAL A 1 93 ? 2.633 -10.275 0.944 1.00 93.50 93 VAL A N 1
ATOM 711 C CA . VAL A 1 93 ? 2.332 -9.196 1.913 1.00 93.50 93 VAL A CA 1
ATOM 712 C C . VAL A 1 93 ? 0.935 -9.365 2.516 1.00 93.50 93 VAL A C 1
ATOM 714 O O . VAL A 1 93 ? 0.770 -9.255 3.731 1.00 93.50 93 VAL A O 1
ATOM 717 N N . ALA A 1 94 ? -0.062 -9.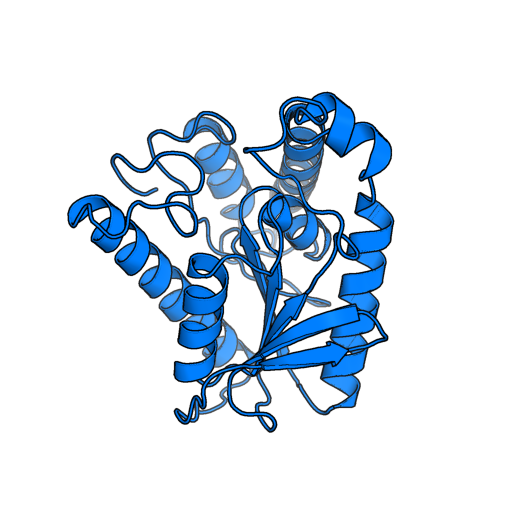687 1.689 1.00 94.56 94 ALA A N 1
ATOM 718 C CA . ALA A 1 94 ? -1.424 -9.936 2.153 1.00 94.56 94 ALA A CA 1
ATOM 719 C C . ALA A 1 94 ? -1.511 -11.150 3.098 1.00 94.56 94 ALA A C 1
ATOM 721 O O . ALA A 1 94 ? -2.167 -11.080 4.136 1.00 94.56 94 ALA A O 1
ATOM 722 N N . ASP A 1 95 ? -0.787 -12.231 2.799 1.00 94.19 95 ASP A N 1
ATOM 723 C CA . ASP A 1 95 ? -0.727 -13.420 3.653 1.00 94.19 95 ASP A CA 1
ATOM 724 C C . ASP A 1 95 ? -0.020 -13.155 4.997 1.00 94.19 95 ASP A C 1
ATOM 726 O O . ASP A 1 95 ? -0.354 -13.776 6.007 1.00 94.19 95 ASP A O 1
ATOM 730 N N . LYS A 1 96 ? 0.919 -12.203 5.076 1.00 92.06 96 LYS A N 1
ATOM 731 C CA . LYS A 1 96 ? 1.510 -11.779 6.362 1.00 92.06 96 LYS A CA 1
ATOM 732 C C . LYS A 1 96 ? 0.491 -11.059 7.247 1.00 92.06 96 LYS A C 1
ATOM 734 O O . LYS A 1 96 ? 0.380 -11.381 8.427 1.00 92.06 96 LYS A O 1
ATOM 739 N N . LEU A 1 97 ? -0.300 -10.152 6.668 1.00 91.50 97 LEU A N 1
ATOM 740 C CA . LEU A 1 97 ? -1.408 -9.477 7.358 1.00 91.50 97 LEU A CA 1
ATOM 741 C C . LEU A 1 97 ? -2.474 -10.490 7.824 1.00 91.50 97 LEU A C 1
ATOM 743 O O . LEU A 1 97 ? -2.924 -10.447 8.969 1.00 91.50 97 LEU A O 1
ATOM 747 N N . ALA A 1 98 ? -2.804 -11.473 6.984 1.00 91.94 98 ALA A N 1
ATOM 748 C CA . ALA A 1 98 ? -3.667 -12.597 7.346 1.00 91.94 98 ALA A CA 1
ATOM 749 C C . ALA A 1 98 ? -3.147 -13.428 8.527 1.00 91.94 98 ALA A C 1
ATOM 751 O O . ALA A 1 98 ? -3.920 -13.785 9.419 1.00 91.94 98 ALA A O 1
ATOM 752 N N . ASN A 1 99 ? -1.845 -13.722 8.553 1.00 89.81 99 ASN A N 1
ATOM 753 C CA . ASN A 1 99 ? -1.213 -14.463 9.644 1.00 89.81 99 ASN A CA 1
ATOM 754 C C . ASN A 1 99 ? -1.173 -13.667 10.959 1.00 89.81 99 ASN A C 1
ATOM 756 O O . ASN A 1 99 ? -1.315 -14.269 12.023 1.00 89.81 99 ASN A O 1
ATOM 760 N N . ALA A 1 100 ? -1.087 -12.333 10.892 1.00 88.38 100 ALA A N 1
ATOM 761 C CA . ALA A 1 100 ? -1.285 -11.444 12.039 1.00 88.38 100 ALA A CA 1
ATOM 762 C C . ALA A 1 100 ? -2.756 -11.360 12.513 1.00 88.38 100 ALA A C 1
ATOM 764 O O . ALA A 1 100 ? -3.021 -10.848 13.593 1.00 88.38 100 ALA A O 1
ATOM 765 N N . GLY A 1 101 ? -3.724 -11.912 11.769 1.00 88.06 101 GLY A N 1
ATOM 766 C CA . GLY A 1 101 ? -5.136 -11.991 12.172 1.00 88.06 101 GLY A CA 1
ATOM 767 C C . GLY A 1 101 ? -6.070 -10.978 11.494 1.00 88.06 101 GLY A C 1
ATOM 768 O O . GLY A 1 101 ? -7.253 -10.905 11.846 1.00 88.06 101 GLY A O 1
ATOM 769 N N . TYR A 1 102 ? -5.582 -10.225 10.508 1.00 88.62 102 TYR A N 1
ATOM 770 C CA . TYR A 1 102 ? -6.405 -9.326 9.697 1.00 88.62 102 TYR A CA 1
ATOM 771 C C . TYR A 1 102 ? -7.160 -10.089 8.607 1.00 88.62 102 TYR A C 1
ATOM 773 O O . TYR A 1 102 ? -6.587 -10.938 7.924 1.00 88.62 102 TYR A O 1
ATOM 781 N N . TYR A 1 103 ? -8.434 -9.761 8.377 1.00 93.00 103 TYR A N 1
ATOM 782 C CA . TYR A 1 103 ? -9.102 -10.202 7.149 1.00 93.00 103 TYR A CA 1
ATOM 783 C C . TYR A 1 103 ? -8.613 -9.330 5.989 1.00 93.00 103 TYR A C 1
ATOM 785 O O . TYR A 1 103 ? -8.940 -8.146 5.906 1.00 93.00 103 TYR A O 1
ATOM 793 N N . THR A 1 104 ? -7.766 -9.886 5.128 1.00 94.12 104 THR A N 1
ATOM 794 C CA . THR A 1 104 ? -6.996 -9.098 4.162 1.00 94.12 104 THR A CA 1
ATOM 795 C C . THR A 1 104 ? -7.508 -9.324 2.746 1.00 94.12 104 THR A C 1
ATOM 797 O O . THR A 1 104 ? -7.746 -10.461 2.334 1.00 94.12 104 THR A O 1
ATOM 800 N N . VAL A 1 105 ? -7.687 -8.229 2.006 1.00 95.69 105 VAL A N 1
ATOM 801 C CA . VAL A 1 105 ? -8.261 -8.223 0.655 1.00 95.69 105 VAL A CA 1
ATOM 802 C C . VAL A 1 105 ? -7.360 -7.451 -0.310 1.00 95.69 105 VAL A C 1
ATOM 804 O O . VAL A 1 105 ? -6.944 -6.336 -0.005 1.00 95.69 105 VAL A O 1
ATOM 807 N N . VAL A 1 106 ? -7.057 -8.026 -1.475 1.00 96.81 106 VAL A N 1
ATOM 808 C CA . VAL A 1 106 ? -6.261 -7.398 -2.546 1.00 96.81 106 VAL A CA 1
ATOM 809 C C . VAL A 1 106 ? -7.111 -7.347 -3.807 1.00 96.81 106 VAL A C 1
ATOM 811 O O . VAL A 1 106 ? -7.427 -8.396 -4.366 1.00 96.81 106 VAL A O 1
ATOM 814 N N . LEU A 1 107 ? -7.514 -6.154 -4.241 1.00 94.62 107 LEU A N 1
ATOM 815 C CA . LEU A 1 107 ? -8.503 -6.003 -5.312 1.00 94.62 107 LEU A CA 1
ATOM 816 C C . LEU A 1 107 ? -7.906 -5.707 -6.679 1.00 94.62 107 LEU A C 1
ATOM 818 O O . LEU A 1 107 ? -6.971 -4.914 -6.818 1.00 94.62 107 LEU A O 1
ATOM 822 N N . ASP A 1 108 ? -8.551 -6.266 -7.699 1.00 95.19 108 ASP A N 1
ATOM 823 C CA . ASP A 1 108 ? -8.332 -5.909 -9.090 1.00 95.19 108 ASP A CA 1
ATOM 824 C C . ASP A 1 108 ? -8.990 -4.570 -9.460 1.00 95.19 108 ASP A C 1
ATOM 826 O O . ASP A 1 108 ? -9.998 -4.492 -10.163 1.00 95.19 108 ASP A O 1
ATOM 830 N N . PHE A 1 109 ? -8.374 -3.476 -9.016 1.00 93.00 109 PHE A N 1
ATOM 831 C CA . PHE A 1 109 ? -8.752 -2.127 -9.440 1.00 93.00 109 PHE A CA 1
ATOM 832 C C . PHE A 1 109 ? -8.436 -1.824 -10.919 1.00 93.00 109 PHE A C 1
ATOM 834 O O . PHE A 1 109 ? -8.746 -0.724 -11.389 1.00 93.00 109 PHE A O 1
ATOM 841 N N . PHE A 1 110 ? -7.845 -2.771 -11.660 1.00 93.12 110 PHE A N 1
ATOM 842 C CA . PHE A 1 110 ? -7.558 -2.651 -13.090 1.00 93.12 110 PHE A CA 1
ATOM 843 C C . PHE A 1 110 ? -8.486 -3.488 -13.976 1.00 93.12 110 PHE A C 1
ATOM 845 O O . PHE A 1 110 ? -8.408 -3.340 -15.189 1.00 93.12 110 PHE A O 1
ATOM 852 N N . TYR A 1 111 ? -9.411 -4.275 -13.417 1.00 92.31 111 TYR A N 1
ATOM 853 C CA . TYR A 1 111 ? -10.437 -5.007 -14.175 1.00 92.31 111 TYR A CA 1
ATOM 854 C C . TYR A 1 111 ? -9.847 -5.958 -15.242 1.00 92.31 111 TYR A C 1
ATOM 856 O O . TYR A 1 111 ? -10.300 -5.988 -16.388 1.00 92.31 111 TYR A O 1
ATOM 864 N N . GLY A 1 112 ? -8.806 -6.708 -14.876 1.00 92.62 112 GLY A N 1
ATOM 865 C CA . GLY A 1 112 ? -8.048 -7.598 -15.756 1.00 92.62 112 GLY A CA 1
ATOM 866 C C . GLY A 1 112 ? -7.026 -6.887 -16.650 1.00 92.62 112 GLY A C 1
ATOM 867 O O . GLY A 1 112 ? -6.431 -7.529 -17.511 1.00 92.62 112 GLY A O 1
ATOM 868 N N . ASP A 1 113 ? -6.819 -5.577 -16.463 1.00 92.62 113 ASP A N 1
ATOM 869 C CA . ASP A 1 113 ? -6.064 -4.708 -17.377 1.00 92.62 113 ASP A CA 1
ATOM 870 C C . ASP A 1 113 ? -4.841 -3.973 -16.742 1.00 92.62 113 ASP A C 1
ATOM 872 O O . ASP A 1 113 ? -4.623 -2.786 -17.025 1.00 92.62 113 ASP A O 1
ATOM 876 N N . PRO A 1 114 ? -4.027 -4.609 -15.862 1.00 93.81 114 PRO A N 1
ATOM 877 C CA . PRO A 1 114 ? -2.865 -3.969 -15.232 1.00 93.81 114 PRO A CA 1
ATOM 878 C C . PRO A 1 114 ? -1.755 -3.623 -16.241 1.00 93.81 114 PRO A C 1
ATOM 880 O O . PRO A 1 114 ? -1.806 -3.990 -17.418 1.00 93.81 114 PRO A O 1
ATOM 883 N N . TRP A 1 115 ? -0.737 -2.881 -15.798 1.00 93.00 115 TRP A N 1
ATOM 884 C CA . TRP A 1 115 ? 0.440 -2.615 -16.620 1.00 93.00 115 TRP A CA 1
ATOM 885 C C . TRP A 1 115 ? 1.363 -3.832 -16.652 1.00 93.00 115 TRP A C 1
ATOM 887 O O . TRP A 1 115 ? 1.892 -4.253 -15.624 1.00 93.00 115 TRP A O 1
ATOM 897 N N . ASP A 1 116 ? 1.592 -4.338 -17.857 1.00 91.62 116 ASP A N 1
ATOM 898 C CA . ASP A 1 116 ? 2.560 -5.384 -18.152 1.00 91.62 116 ASP A CA 1
ATOM 899 C C . ASP A 1 116 ? 3.897 -4.757 -18.612 1.00 91.62 116 ASP A C 1
ATOM 901 O O . ASP A 1 116 ? 3.916 -4.068 -19.641 1.00 91.62 116 ASP A O 1
ATOM 905 N N . PRO A 1 117 ? 5.015 -4.959 -17.882 1.00 88.88 117 PRO A N 1
ATOM 906 C CA . PRO A 1 117 ? 6.335 -4.481 -18.288 1.00 88.88 117 PRO A CA 1
ATOM 907 C C . PRO A 1 117 ? 6.938 -5.250 -19.473 1.00 88.88 117 PRO A C 1
ATOM 909 O O . PRO A 1 117 ? 7.845 -4.725 -20.119 1.00 88.88 117 PRO A O 1
ATOM 912 N N . GLU A 1 118 ? 6.459 -6.461 -19.772 1.00 90.88 118 GLU A N 1
ATOM 913 C CA . GLU A 1 118 ? 6.940 -7.288 -20.886 1.00 90.88 118 GLU A CA 1
ATOM 914 C C . GLU A 1 118 ? 6.231 -6.956 -22.212 1.00 90.88 118 GLU A C 1
ATOM 916 O O . GLU A 1 118 ? 6.644 -7.430 -23.270 1.00 90.88 118 GLU A O 1
ATOM 921 N N . ASN A 1 119 ? 5.206 -6.091 -22.187 1.00 90.38 119 ASN A N 1
ATOM 922 C CA . ASN A 1 119 ? 4.425 -5.677 -23.353 1.00 90.38 119 ASN A CA 1
ATOM 923 C C . ASN A 1 119 ? 4.990 -4.396 -24.017 1.00 90.38 119 ASN A C 1
ATOM 925 O O . ASN A 1 119 ? 4.714 -3.283 -23.549 1.00 90.38 119 ASN A O 1
ATOM 929 N N . PRO A 1 120 ? 5.736 -4.497 -25.139 1.00 89.44 120 PRO A N 1
ATOM 930 C CA . PRO A 1 120 ? 6.366 -3.339 -25.778 1.00 89.44 120 PRO A CA 1
ATOM 931 C C . PRO A 1 120 ? 5.365 -2.416 -26.486 1.00 89.44 120 PRO A C 1
ATOM 933 O O . PRO A 1 120 ? 5.631 -1.221 -26.622 1.00 89.44 120 PRO A O 1
ATOM 936 N N . ASP A 1 121 ? 4.213 -2.942 -26.914 1.00 90.44 121 ASP A N 1
ATOM 937 C CA . ASP A 1 121 ? 3.166 -2.177 -27.602 1.00 90.44 121 ASP A CA 1
ATOM 938 C C . ASP A 1 121 ? 2.360 -1.299 -26.629 1.00 90.44 121 ASP A C 1
ATOM 940 O O . ASP A 1 121 ? 1.662 -0.364 -27.041 1.00 90.44 121 ASP A O 1
ATOM 944 N N . ARG A 1 122 ? 2.475 -1.561 -25.318 1.00 88.31 122 ARG A N 1
ATOM 945 C CA . ARG A 1 122 ? 1.720 -0.880 -24.261 1.00 88.31 122 ARG A CA 1
ATOM 946 C C . ARG A 1 122 ? 2.613 -0.230 -23.187 1.00 88.31 122 ARG A C 1
ATOM 948 O O . ARG A 1 122 ? 2.444 -0.494 -21.994 1.00 88.31 122 ARG A O 1
ATOM 955 N N . PRO A 1 123 ? 3.518 0.695 -23.567 1.00 89.25 123 PRO A N 1
ATOM 956 C CA . PRO A 1 123 ? 4.351 1.411 -22.607 1.00 89.25 123 PRO A CA 1
ATOM 957 C C . PRO A 1 123 ? 3.495 2.248 -21.646 1.00 89.25 123 PRO A C 1
ATOM 959 O O . PRO A 1 123 ? 2.397 2.695 -21.994 1.00 89.25 123 PRO A O 1
ATOM 962 N N . ILE A 1 124 ? 4.036 2.525 -20.455 1.00 86.94 124 ILE A N 1
ATOM 963 C CA . ILE A 1 124 ? 3.350 3.218 -19.348 1.00 86.94 124 ILE A CA 1
ATOM 964 C C . ILE A 1 124 ? 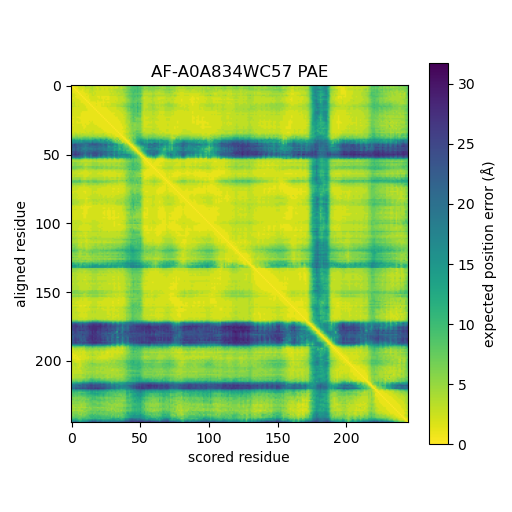2.493 4.430 -19.799 1.00 86.94 124 ILE A C 1
ATOM 966 O O . ILE A 1 124 ? 1.316 4.468 -19.435 1.00 86.94 124 ILE A O 1
ATOM 970 N N . PRO A 1 125 ? 2.974 5.392 -20.623 1.00 87.00 125 PRO A N 1
ATOM 971 C CA . PRO A 1 125 ? 2.176 6.565 -21.012 1.00 87.00 125 PRO A CA 1
ATOM 972 C C . PRO A 1 125 ? 0.999 6.258 -21.954 1.00 87.00 125 PRO A C 1
ATOM 974 O O . PRO A 1 125 ? 0.109 7.094 -22.116 1.00 87.00 125 PRO A O 1
ATOM 977 N N . SER A 1 126 ? 1.001 5.092 -22.606 1.00 87.44 126 SER A N 1
ATOM 978 C CA . SER A 1 126 ? -0.126 4.584 -23.396 1.00 87.44 126 SER A CA 1
ATOM 979 C C . SER A 1 126 ? -1.110 3.829 -22.507 1.00 87.44 126 SER A C 1
ATOM 981 O O . SER A 1 126 ? -2.312 4.063 -22.616 1.00 87.44 126 SER A O 1
ATOM 983 N N . TRP A 1 127 ? -0.610 2.990 -21.587 1.00 89.38 127 TRP A N 1
ATOM 984 C CA . TRP A 1 127 ? -1.427 2.290 -20.589 1.00 89.38 127 TRP A CA 1
ATOM 985 C C . TRP A 1 127 ? -2.246 3.281 -19.745 1.00 89.38 127 TRP A C 1
ATOM 987 O O . TRP A 1 127 ? -3.475 3.245 -19.792 1.00 89.38 127 TRP A O 1
ATOM 997 N N . ARG A 1 128 ? -1.591 4.251 -19.089 1.00 83.75 128 ARG A N 1
ATOM 998 C CA . ARG A 1 128 ? -2.244 5.215 -18.178 1.00 83.75 128 ARG A CA 1
ATOM 999 C C . ARG A 1 128 ? -3.363 6.028 -18.829 1.00 83.75 128 ARG A C 1
ATOM 1001 O O . ARG A 1 128 ? -4.383 6.283 -18.197 1.00 83.75 128 ARG A O 1
ATOM 1008 N N . LYS A 1 129 ? -3.222 6.408 -20.105 1.00 81.38 129 LYS A N 1
ATOM 1009 C CA . LYS A 1 129 ? -4.262 7.164 -20.831 1.00 81.38 129 LYS A CA 1
ATOM 1010 C C . LYS A 1 129 ? -5.575 6.398 -20.954 1.00 81.38 129 LYS A C 1
ATOM 1012 O O . LYS A 1 129 ? -6.629 7.027 -20.940 1.00 81.38 129 LYS A O 1
ATOM 1017 N N . ILE A 1 130 ? -5.517 5.071 -21.074 1.00 75.00 130 ILE A N 1
ATOM 1018 C CA . ILE A 1 130 ? -6.711 4.223 -21.171 1.00 75.00 130 ILE A CA 1
ATOM 1019 C C . ILE A 1 130 ? -7.135 3.639 -19.819 1.00 75.00 130 ILE A C 1
ATOM 1021 O O . ILE A 1 130 ? -8.330 3.412 -19.638 1.00 75.00 130 ILE A O 1
ATOM 1025 N N . THR A 1 131 ? -6.224 3.491 -18.848 1.00 74.25 131 THR A N 1
ATOM 1026 C CA . THR A 1 131 ? -6.504 2.991 -17.485 1.00 74.25 131 THR A CA 1
ATOM 1027 C C . THR A 1 131 ? -6.641 4.074 -16.409 1.00 74.25 131 THR A C 1
ATOM 1029 O O . THR A 1 131 ? -6.786 3.746 -15.234 1.00 74.25 131 THR A O 1
ATOM 1032 N N . ASN A 1 132 ? -6.671 5.366 -16.761 1.00 78.12 132 ASN A N 1
ATOM 1033 C CA . ASN A 1 132 ? -6.984 6.416 -15.788 1.00 78.12 132 ASN A CA 1
ATOM 1034 C C . ASN A 1 132 ? -8.400 6.201 -15.219 1.00 78.12 132 ASN A C 1
ATOM 1036 O O . ASN A 1 132 ? -9.403 6.369 -15.919 1.00 78.12 132 ASN A O 1
ATOM 1040 N N . ARG A 1 133 ? -8.463 5.777 -13.954 1.00 79.56 133 ARG A N 1
ATOM 1041 C CA . ARG A 1 133 ? -9.685 5.411 -13.223 1.00 79.56 133 ARG A CA 1
ATOM 1042 C C . ARG A 1 133 ? -9.723 5.985 -11.806 1.00 79.56 133 ARG A C 1
ATOM 1044 O O . ARG A 1 133 ? -10.562 5.558 -11.034 1.00 79.56 133 ARG A O 1
ATOM 1051 N N . PHE A 1 134 ? -8.853 6.939 -11.463 1.00 84.38 134 PHE A N 1
ATOM 1052 C CA . PHE A 1 134 ? -8.623 7.385 -10.079 1.00 84.38 134 PHE A CA 1
ATOM 1053 C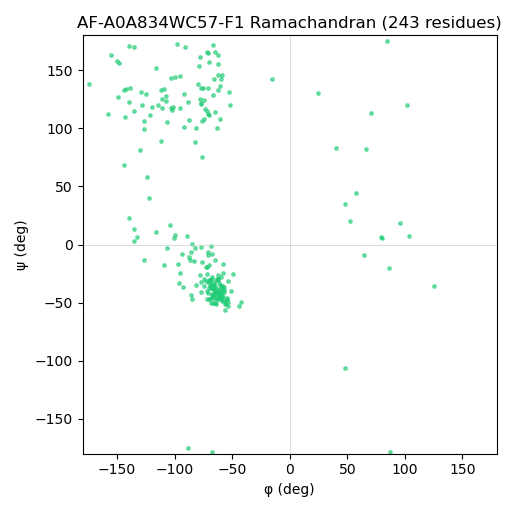 C . PHE A 1 134 ? -9.905 7.587 -9.247 1.00 84.38 134 PHE A C 1
ATOM 1055 O O . PHE A 1 134 ? -10.041 6.973 -8.191 1.00 84.38 134 PHE A O 1
ATOM 1062 N N . ASP A 1 135 ? -10.863 8.372 -9.747 1.00 86.38 135 ASP A N 1
ATOM 1063 C CA . ASP A 1 135 ? -12.117 8.647 -9.031 1.00 86.38 135 ASP A CA 1
ATOM 1064 C C . ASP A 1 135 ? -12.968 7.379 -8.852 1.00 86.38 135 ASP A C 1
ATOM 1066 O O . ASP A 1 135 ? -13.477 7.119 -7.763 1.00 86.38 135 ASP A O 1
ATOM 1070 N N . LYS A 1 136 ? -13.039 6.544 -9.898 1.00 89.38 136 LYS A N 1
ATOM 1071 C CA . LYS A 1 136 ? -13.733 5.248 -9.902 1.00 89.38 136 LYS A CA 1
ATOM 1072 C C . LYS A 1 136 ? -13.081 4.255 -8.937 1.00 89.38 136 LYS A C 1
ATOM 1074 O O . LYS A 1 136 ? -13.783 3.571 -8.212 1.00 89.38 136 LYS A O 1
ATOM 1079 N N . THR A 1 137 ? -11.752 4.221 -8.855 1.00 89.12 137 THR A N 1
ATOM 1080 C CA . THR A 1 137 ? -11.014 3.401 -7.883 1.00 89.12 137 THR A CA 1
ATOM 1081 C C . THR A 1 137 ? -11.297 3.835 -6.441 1.00 89.12 137 THR A C 1
ATOM 1083 O O . THR A 1 137 ? -11.440 2.997 -5.553 1.00 89.12 137 THR A O 1
ATOM 1086 N N . VAL A 1 138 ? -11.399 5.144 -6.195 1.00 87.56 138 VAL A N 1
ATOM 1087 C CA . VAL A 1 138 ? -11.731 5.706 -4.876 1.00 87.56 138 VAL A CA 1
ATOM 1088 C C . VAL A 1 138 ? -13.210 5.480 -4.516 1.00 87.56 138 VAL A C 1
ATOM 1090 O O . VAL A 1 138 ? -13.527 5.319 -3.339 1.00 87.56 138 VAL A O 1
ATOM 1093 N N . GLU A 1 139 ? -14.112 5.444 -5.498 1.00 88.44 139 GLU A N 1
ATOM 1094 C CA . GLU A 1 139 ? -15.510 5.006 -5.354 1.00 88.44 139 GLU A CA 1
ATOM 1095 C C . GLU A 1 139 ? -15.600 3.503 -5.033 1.00 88.44 139 GLU A C 1
ATOM 1097 O O . GLU A 1 139 ? -16.206 3.123 -4.033 1.00 88.44 139 GLU A O 1
ATOM 1102 N N . ASP A 1 140 ? -14.913 2.658 -5.805 1.00 90.94 140 ASP A N 1
ATOM 1103 C CA . ASP A 1 140 ? -14.878 1.204 -5.620 1.00 90.94 140 ASP A CA 1
ATOM 1104 C C . ASP A 1 140 ? -14.344 0.822 -4.241 1.00 90.94 140 ASP A C 1
ATOM 1106 O O . ASP A 1 140 ? -14.976 0.058 -3.515 1.00 90.94 140 ASP A O 1
ATOM 1110 N N . ALA A 1 141 ? -13.223 1.416 -3.823 1.00 90.00 141 ALA A N 1
ATOM 1111 C CA . ALA A 1 141 ? -12.692 1.194 -2.486 1.00 90.00 141 ALA A CA 1
ATOM 1112 C C . ALA A 1 141 ? -13.724 1.546 -1.396 1.00 90.00 141 ALA A C 1
ATOM 1114 O O . ALA A 1 141 ? -13.875 0.778 -0.448 1.00 90.00 141 ALA A O 1
ATOM 1115 N N . LYS A 1 142 ? -14.491 2.641 -1.548 1.00 87.81 142 LYS A N 1
ATOM 1116 C CA . LYS A 1 142 ? -15.576 3.021 -0.618 1.00 87.81 142 LYS A CA 1
ATOM 1117 C C . LYS A 1 142 ? -16.688 1.976 -0.564 1.00 87.81 142 LYS A C 1
ATOM 1119 O O . LYS A 1 142 ? -17.077 1.593 0.537 1.00 87.81 142 LYS A O 1
ATOM 1124 N N . HIS A 1 143 ? -17.159 1.469 -1.702 1.00 90.12 143 HIS A N 1
ATOM 1125 C CA . HIS A 1 143 ? -18.178 0.412 -1.716 1.00 90.12 143 HIS A CA 1
ATOM 1126 C C . HIS A 1 143 ? -17.678 -0.882 -1.059 1.00 90.12 143 HIS A C 1
ATOM 1128 O O . HIS A 1 143 ? -18.382 -1.474 -0.242 1.00 90.12 143 HIS A O 1
ATOM 1134 N N . ILE A 1 144 ? -16.424 -1.267 -1.312 1.00 90.69 144 ILE A N 1
ATOM 1135 C CA . ILE A 1 144 ? -15.793 -2.446 -0.705 1.00 90.69 144 ILE A CA 1
ATOM 1136 C C . ILE A 1 144 ? -15.667 -2.313 0.818 1.00 90.69 144 ILE A C 1
ATOM 1138 O O . ILE A 1 144 ? -15.933 -3.274 1.537 1.00 90.69 144 ILE A O 1
ATOM 1142 N N . ILE A 1 145 ? -15.331 -1.130 1.338 1.00 89.06 145 ILE A N 1
ATOM 1143 C CA . ILE A 1 145 ? -15.278 -0.868 2.786 1.00 89.06 145 ILE A CA 1
ATOM 1144 C C . ILE A 1 145 ? -16.654 -1.037 3.431 1.00 89.06 145 ILE A C 1
ATOM 1146 O O . ILE A 1 145 ? -16.768 -1.691 4.468 1.00 89.06 145 ILE A O 1
ATOM 1150 N N . GLU A 1 146 ? -17.709 -0.496 2.820 1.00 87.00 146 GLU A N 1
ATOM 1151 C CA . GLU A 1 146 ? -19.070 -0.660 3.340 1.00 87.00 146 GLU A CA 1
ATOM 1152 C C . GLU A 1 146 ? -19.570 -2.110 3.193 1.00 87.00 146 GLU A C 1
ATOM 1154 O O . GLU A 1 146 ? -20.261 -2.612 4.080 1.00 87.00 146 GLU A O 1
ATOM 1159 N N . ALA A 1 147 ? -19.139 -2.846 2.162 1.00 89.94 147 ALA A N 1
ATOM 1160 C CA . ALA A 1 147 ? -19.384 -4.284 2.038 1.00 89.94 147 ALA A CA 1
ATOM 1161 C C . ALA A 1 147 ? -18.656 -5.109 3.123 1.00 89.94 147 ALA A C 1
ATOM 1163 O O . ALA A 1 147 ? -19.220 -6.072 3.647 1.00 89.94 147 ALA A O 1
ATOM 1164 N N . LEU A 1 148 ? -17.433 -4.726 3.512 1.00 87.88 148 LEU A N 1
ATOM 1165 C CA . LEU A 1 148 ? -16.699 -5.328 4.634 1.00 87.88 148 LEU A CA 1
ATOM 1166 C C . LEU A 1 148 ? -17.381 -5.029 5.979 1.00 87.88 148 LEU A C 1
ATOM 1168 O O . LEU A 1 148 ? -17.612 -5.950 6.767 1.00 87.88 148 LEU A O 1
ATOM 1172 N N . LYS A 1 149 ? -17.788 -3.776 6.220 1.00 87.12 149 LYS A N 1
ATOM 1173 C CA . LYS A 1 149 ? -18.586 -3.389 7.399 1.00 87.12 149 LYS A CA 1
ATOM 1174 C C . LYS A 1 149 ? -19.916 -4.147 7.453 1.00 87.12 149 LYS A C 1
ATOM 1176 O O . LYS A 1 149 ? -20.291 -4.656 8.506 1.00 87.12 149 LYS A O 1
ATOM 1181 N N . GLY A 1 150 ? -20.581 -4.328 6.309 1.00 89.56 150 GLY A N 1
ATOM 1182 C CA . GLY A 1 150 ? -21.794 -5.142 6.168 1.00 89.56 150 GLY A CA 1
ATOM 1183 C C . GLY A 1 150 ? -21.592 -6.632 6.483 1.00 89.56 150 GLY A C 1
ATOM 1184 O O . GLY A 1 150 ? -22.504 -7.273 7.004 1.00 89.56 150 GLY A O 1
ATOM 1185 N N . LYS A 1 151 ? -20.387 -7.176 6.255 1.00 88.56 151 LYS A N 1
ATOM 1186 C CA . LYS A 1 151 ? -19.969 -8.517 6.721 1.00 88.56 151 LYS A CA 1
ATOM 1187 C C . LYS A 1 151 ? -19.600 -8.554 8.218 1.00 88.56 151 LYS A C 1
ATOM 1189 O O . LYS A 1 151 ? -19.319 -9.624 8.754 1.00 88.56 151 LYS A O 1
ATOM 1194 N N . GLY A 1 152 ? -19.645 -7.418 8.918 1.00 86.69 152 GLY A N 1
ATOM 1195 C CA . GLY A 1 152 ? -19.453 -7.315 10.366 1.00 86.69 152 GLY A CA 1
ATOM 1196 C C . GLY A 1 152 ? -18.034 -6.963 10.819 1.00 86.69 152 GLY A C 1
ATOM 1197 O O . GLY A 1 152 ? -17.717 -7.214 11.984 1.00 86.69 152 GLY A O 1
ATOM 1198 N N . VAL A 1 153 ? -17.195 -6.413 9.937 1.00 86.25 153 VAL A N 1
ATOM 1199 C CA . VAL A 1 153 ? -15.907 -5.781 10.281 1.00 86.25 153 VAL A CA 1
ATOM 1200 C C . VAL A 1 153 ? -16.172 -4.446 11.005 1.00 86.25 153 VAL A C 1
ATOM 1202 O O . VAL A 1 153 ? -17.018 -3.679 10.551 1.00 86.25 153 VAL A O 1
ATOM 1205 N N . SER A 1 154 ? -15.479 -4.155 12.114 1.00 82.31 154 SER A N 1
ATOM 1206 C CA . SER A 1 154 ? -15.561 -2.850 12.804 1.00 82.31 154 SER A CA 1
ATOM 1207 C C . SER A 1 154 ? -14.604 -1.829 12.193 1.00 82.31 154 SER A C 1
ATOM 1209 O O . SER A 1 154 ? -15.008 -0.707 11.889 1.00 82.31 154 SER A O 1
ATOM 1211 N N . SER A 1 155 ? -13.356 -2.243 11.971 1.00 82.56 155 SER A N 1
ATOM 1212 C CA . SER A 1 155 ? -12.246 -1.361 11.616 1.00 82.56 155 SER A CA 1
ATOM 1213 C C . SER A 1 155 ? -11.573 -1.820 10.320 1.00 82.56 155 SER A C 1
ATOM 1215 O O . SER A 1 155 ? -11.211 -2.989 10.175 1.00 82.56 155 SER A O 1
ATOM 1217 N N . VAL A 1 156 ? -11.389 -0.899 9.367 1.00 87.06 156 VAL A N 1
ATOM 1218 C CA . VAL A 1 156 ? -10.749 -1.173 8.069 1.00 87.06 156 VAL A CA 1
ATOM 1219 C C . VAL A 1 156 ? -9.508 -0.301 7.911 1.00 87.06 156 VAL A C 1
ATOM 1221 O O . VAL A 1 156 ? -9.604 0.922 7.881 1.00 87.06 156 VAL A O 1
ATOM 1224 N N . GLY A 1 157 ? -8.351 -0.945 7.785 1.00 86.44 157 GLY A N 1
ATOM 1225 C CA . GLY A 1 157 ? -7.093 -0.333 7.370 1.00 86.44 157 GLY A CA 1
ATOM 1226 C C . GLY A 1 157 ? -6.824 -0.551 5.882 1.00 86.44 157 GLY A C 1
ATOM 1227 O O . GLY A 1 157 ? -7.528 -1.318 5.222 1.00 86.44 157 GLY A O 1
ATOM 1228 N N . ALA A 1 158 ? -5.786 0.086 5.342 1.00 89.94 158 ALA A N 1
ATOM 1229 C CA . ALA A 1 158 ? -5.319 -0.189 3.989 1.00 89.94 158 ALA A CA 1
ATOM 1230 C C . ALA A 1 158 ? -3.803 0.032 3.810 1.00 89.94 158 ALA A C 1
ATOM 1232 O O . ALA A 1 158 ? -3.137 0.726 4.581 1.00 89.94 158 ALA A O 1
ATOM 1233 N N . ALA A 1 159 ? -3.243 -0.607 2.785 1.00 89.31 159 ALA A N 1
ATOM 1234 C CA . ALA A 1 159 ? -1.821 -0.576 2.455 1.00 89.31 159 ALA A CA 1
ATOM 1235 C C . ALA A 1 159 ? -1.652 -0.359 0.946 1.00 89.31 159 ALA A C 1
ATOM 1237 O O . ALA A 1 159 ? -2.078 -1.193 0.151 1.00 89.31 159 ALA A O 1
ATOM 1238 N N . GLY A 1 160 ? -1.070 0.773 0.545 1.00 90.62 160 GLY A N 1
ATOM 1239 C CA . GLY A 1 160 ? -0.958 1.175 -0.859 1.00 90.62 160 GLY A CA 1
ATOM 1240 C C . GLY A 1 160 ? 0.479 1.145 -1.371 1.00 90.62 160 GLY A C 1
ATOM 1241 O O . GLY A 1 160 ? 1.343 1.821 -0.818 1.00 90.62 160 GLY A O 1
ATOM 1242 N N . PHE A 1 161 ? 0.723 0.417 -2.461 1.00 89.88 161 PHE A N 1
ATOM 1243 C CA . PHE A 1 161 ? 2.054 0.242 -3.051 1.00 89.88 161 PHE A CA 1
ATOM 1244 C C . PHE A 1 161 ? 2.170 1.037 -4.357 1.00 89.88 161 PHE A C 1
ATOM 1246 O O . PHE A 1 161 ? 1.319 0.904 -5.231 1.00 89.88 161 PHE A O 1
ATOM 1253 N N . CYS A 1 162 ? 3.202 1.879 -4.512 1.00 88.56 162 CYS A N 1
ATOM 1254 C CA . CYS A 1 162 ? 3.371 2.772 -5.674 1.00 88.56 162 CYS A CA 1
ATOM 1255 C C . CYS A 1 162 ? 2.073 3.557 -5.992 1.00 88.56 162 CYS A C 1
ATOM 1257 O O . CYS A 1 162 ? 1.694 4.460 -5.248 1.00 88.56 162 CYS A O 1
ATOM 1259 N N . TRP A 1 163 ? 1.366 3.188 -7.064 1.00 87.88 163 TRP A N 1
ATOM 1260 C CA . TRP A 1 163 ? 0.084 3.754 -7.484 1.00 87.88 163 TRP A CA 1
ATOM 1261 C C . TRP A 1 163 ? -1.024 3.581 -6.442 1.00 87.88 163 TRP A C 1
ATOM 1263 O O . TRP A 1 163 ? -1.775 4.527 -6.197 1.00 87.88 163 TRP A O 1
ATOM 1273 N N . GLY A 1 164 ? -1.071 2.437 -5.752 1.00 87.56 164 GLY A N 1
ATOM 1274 C CA . GLY A 1 164 ? -1.995 2.213 -4.644 1.00 87.56 164 GLY A CA 1
ATOM 1275 C C . GLY A 1 164 ? -1.810 3.219 -3.507 1.00 87.56 164 GLY A C 1
ATOM 1276 O O . GLY A 1 164 ? -2.785 3.574 -2.848 1.00 87.56 164 GLY A O 1
ATOM 1277 N N . GLY A 1 165 ? -0.596 3.762 -3.342 1.00 84.19 165 GLY A N 1
ATOM 1278 C CA . GLY A 1 165 ? -0.294 4.862 -2.423 1.00 84.19 165 GLY A CA 1
ATOM 1279 C C . GLY A 1 165 ? -1.141 6.112 -2.688 1.00 84.19 165 GLY A C 1
ATOM 1280 O O . GLY A 1 165 ? -1.651 6.716 -1.747 1.00 84.19 165 GLY A O 1
ATOM 1281 N N . LYS A 1 166 ? -1.391 6.455 -3.963 1.00 83.69 166 LYS A N 1
ATOM 1282 C CA . LYS A 1 166 ? -2.272 7.577 -4.335 1.00 83.69 166 LYS A CA 1
ATOM 1283 C C . LYS A 1 166 ? -3.714 7.325 -3.911 1.00 83.69 166 LYS A C 1
ATOM 1285 O O . LYS A 1 166 ? -4.342 8.194 -3.309 1.00 83.69 166 LYS A O 1
ATOM 1290 N N . ILE A 1 167 ? -4.237 6.151 -4.273 1.00 84.81 167 ILE A N 1
ATOM 1291 C CA . ILE A 1 167 ? -5.624 5.757 -4.000 1.00 84.81 167 ILE A CA 1
ATOM 1292 C C . ILE A 1 167 ? -5.896 5.863 -2.511 1.00 84.81 167 ILE A C 1
ATOM 1294 O O . ILE A 1 167 ? -6.879 6.461 -2.091 1.00 84.81 167 ILE A O 1
ATOM 1298 N N . VAL A 1 168 ? -4.990 5.306 -1.714 1.00 84.25 168 VAL A N 1
ATOM 1299 C CA . VAL A 1 168 ? -5.216 5.175 -0.289 1.00 84.25 168 VAL A CA 1
ATOM 1300 C C . VAL A 1 168 ? -5.001 6.503 0.455 1.00 84.25 168 VAL A C 1
ATOM 1302 O O . VAL A 1 168 ? -5.786 6.805 1.348 1.00 84.25 168 VAL A O 1
ATOM 1305 N N . VAL A 1 169 ? -4.081 7.384 0.017 1.00 80.06 169 VAL A N 1
ATOM 1306 C CA . VAL A 1 169 ? -4.044 8.787 0.494 1.00 80.06 169 VAL A CA 1
ATOM 1307 C C . VAL A 1 169 ? -5.403 9.461 0.279 1.00 80.06 169 VAL A C 1
ATOM 1309 O O . VAL A 1 169 ? -5.945 10.015 1.231 1.00 80.06 169 VAL A O 1
ATOM 1312 N N . ALA A 1 170 ? -6.016 9.317 -0.902 1.00 81.62 170 ALA A N 1
ATOM 1313 C CA . ALA A 1 170 ? -7.341 9.872 -1.212 1.00 81.62 170 ALA A CA 1
ATOM 1314 C C . ALA A 1 170 ? -8.518 9.242 -0.429 1.00 81.62 170 ALA A C 1
ATOM 1316 O O . ALA A 1 170 ? -9.655 9.716 -0.521 1.00 81.62 170 ALA A O 1
ATOM 1317 N N . LEU A 1 171 ? -8.264 8.166 0.321 1.00 78.88 171 LEU A N 1
ATOM 1318 C CA . LEU A 1 171 ? -9.215 7.514 1.222 1.00 78.88 171 LEU A CA 1
ATOM 1319 C C . LEU A 1 171 ? -9.058 7.974 2.686 1.00 78.88 171 LEU A C 1
ATOM 1321 O O . LEU A 1 171 ? -9.988 7.816 3.482 1.00 78.88 171 LEU A O 1
ATOM 1325 N N . SER A 1 172 ? -7.929 8.600 3.032 1.00 73.62 172 SER A N 1
ATOM 1326 C CA . SER A 1 172 ? -7.735 9.288 4.315 1.00 73.62 172 SER A CA 1
ATOM 1327 C C . SER A 1 172 ? -8.417 10.665 4.337 1.00 73.62 172 SER A C 1
ATOM 1329 O O . SER A 1 172 ? -8.721 11.245 3.294 1.00 73.62 172 SER A O 1
ATOM 1331 N N . LYS A 1 173 ? -8.653 11.215 5.534 1.00 60.38 173 LYS A N 1
ATOM 1332 C CA . LYS A 1 173 ? -9.060 12.619 5.710 1.00 60.38 173 LYS A CA 1
ATOM 1333 C C . LYS A 1 173 ? -7.871 13.456 6.193 1.00 60.38 173 LYS A C 1
ATOM 1335 O O . LYS A 1 173 ? -7.131 12.971 7.048 1.00 60.38 173 LYS A O 1
ATOM 1340 N N . PRO A 1 174 ? -7.727 14.717 5.749 1.00 50.09 174 PRO A N 1
ATOM 1341 C CA . PRO A 1 174 ? -6.923 15.698 6.470 1.00 50.09 174 PRO A CA 1
ATOM 1342 C C . PRO A 1 174 ? -7.483 15.968 7.877 1.00 50.09 174 PRO A C 1
ATOM 1344 O O . PRO A 1 174 ? -8.656 15.698 8.149 1.00 50.09 174 PRO A O 1
ATOM 1347 N N . GLY A 1 175 ? -6.663 16.569 8.742 1.00 42.94 175 GLY A N 1
ATOM 1348 C CA . GLY A 1 175 ? -7.153 17.337 9.891 1.00 42.94 175 GLY A CA 1
ATOM 1349 C C . GLY A 1 175 ? -6.623 16.930 11.263 1.00 42.94 175 GLY A C 1
ATOM 1350 O O . GLY A 1 175 ? -6.400 17.818 12.068 1.00 42.94 175 GLY A O 1
ATOM 1351 N N . LEU A 1 176 ? -6.381 15.646 11.545 1.00 35.94 176 LEU A N 1
ATOM 1352 C CA . LEU A 1 176 ? -5.759 15.193 12.802 1.00 35.94 176 LEU A CA 1
ATOM 1353 C C . LEU A 1 176 ? -4.939 13.926 12.566 1.00 35.94 176 LEU A C 1
ATOM 1355 O O . LEU A 1 176 ? -5.449 12.941 12.030 1.00 35.94 176 LEU A O 1
ATOM 1359 N N . THR A 1 177 ? -3.671 13.961 12.977 1.00 34.56 177 THR A N 1
ATOM 1360 C CA . THR A 1 177 ? -2.686 12.924 12.668 1.00 34.56 177 THR A CA 1
ATOM 1361 C C . THR A 1 177 ? -1.802 12.598 13.863 1.00 34.56 177 THR A C 1
ATOM 1363 O O . THR A 1 177 ? -1.211 13.465 14.506 1.00 34.56 177 THR A O 1
ATOM 1366 N N . LYS A 1 178 ? -1.615 11.299 14.099 1.00 30.95 178 LYS A N 1
ATOM 1367 C CA . LYS A 1 178 ? -0.381 10.778 14.689 1.00 30.95 178 LYS A CA 1
ATOM 1368 C C . LYS A 1 178 ? 0.310 9.968 13.580 1.00 30.95 178 LYS A C 1
ATOM 1370 O O . LYS A 1 178 ? -0.029 8.810 13.376 1.00 30.95 178 LYS A O 1
ATOM 1375 N N . LEU A 1 179 ? 1.144 10.704 12.818 1.00 29.55 179 LEU A N 1
ATOM 1376 C CA . LEU A 1 179 ? 2.243 10.336 11.888 1.00 29.55 179 LEU A CA 1
ATOM 1377 C C . LEU A 1 179 ? 2.227 8.951 11.231 1.00 29.55 179 LEU A C 1
ATOM 1379 O O . LEU A 1 179 ? 2.273 7.996 11.995 1.00 29.55 179 LEU A O 1
ATOM 1383 N N . SER A 1 180 ? 2.382 8.745 9.902 1.00 37.69 180 SER A N 1
ATOM 1384 C CA . SER A 1 180 ? 2.344 9.547 8.623 1.00 37.69 180 SER A CA 1
ATOM 1385 C C . SER A 1 180 ? 2.489 8.553 7.424 1.00 37.69 180 SER A C 1
ATOM 1387 O O . SER A 1 180 ? 3.349 7.730 7.604 1.00 37.69 180 SER A O 1
ATOM 1389 N N . PRO A 1 181 ? 1.799 8.566 6.247 1.00 32.62 181 PRO A N 1
ATOM 1390 C CA . PRO A 1 181 ? 1.134 7.428 5.500 1.00 32.62 181 PRO A CA 1
ATOM 1391 C C . PRO A 1 181 ? 1.975 6.225 4.962 1.00 32.62 181 PRO A C 1
ATOM 1393 O O . PRO A 1 181 ? 2.934 6.525 4.268 1.00 32.62 181 PRO A O 1
ATOM 1396 N N . LEU A 1 182 ? 1.752 4.879 5.062 1.00 33.75 182 LEU A N 1
ATOM 1397 C CA . LEU A 1 182 ? 0.674 3.838 5.263 1.00 33.75 182 LEU A CA 1
ATOM 1398 C C . LEU A 1 182 ? -0.689 4.273 5.776 1.00 33.75 182 LEU A C 1
ATOM 1400 O O . LEU A 1 182 ? -0.711 5.170 6.586 1.00 33.75 182 LEU A O 1
ATOM 1404 N N . ILE A 1 183 ? -1.817 3.703 5.318 1.00 44.06 183 ILE A N 1
ATOM 1405 C CA . ILE A 1 183 ? -3.055 4.502 5.278 1.00 44.06 183 ILE A CA 1
ATOM 1406 C C . ILE A 1 183 ? -4.355 3.748 5.623 1.00 44.06 183 ILE A C 1
ATOM 1408 O O . ILE A 1 183 ? -4.861 2.959 4.836 1.00 44.06 183 ILE A O 1
ATOM 1412 N N . SER A 1 184 ? -4.937 4.063 6.787 1.00 32.09 184 SER A N 1
ATOM 1413 C CA . SER A 1 184 ? -6.231 3.541 7.269 1.00 32.09 184 SER A CA 1
ATOM 1414 C C . SER A 1 184 ? -7.442 4.390 6.814 1.00 32.09 184 SER A C 1
ATOM 1416 O O . SER A 1 184 ? -7.280 5.298 5.995 1.00 32.09 184 SER A O 1
ATOM 1418 N N . LEU A 1 185 ? -8.670 4.076 7.266 1.00 32.19 185 LEU A N 1
ATOM 1419 C CA . LEU A 1 185 ? -9.873 4.385 6.480 1.00 32.19 185 LEU A CA 1
ATOM 1420 C C . LEU A 1 185 ? -11.168 4.810 7.214 1.00 32.19 185 LEU A C 1
ATOM 1422 O O . LEU A 1 185 ? -11.722 4.113 8.057 1.00 32.19 185 LEU A O 1
ATOM 1426 N N . SER A 1 186 ? -11.767 5.892 6.699 1.00 30.55 186 SER A N 1
ATOM 1427 C CA . SER A 1 186 ? -13.170 6.326 6.874 1.00 30.55 186 SER A CA 1
ATOM 1428 C C . SER A 1 186 ? -13.665 6.763 8.271 1.00 30.55 186 SER A C 1
ATOM 1430 O O . SER A 1 186 ? -14.465 6.085 8.906 1.00 30.55 186 SER A O 1
ATOM 1432 N N . GLY A 1 187 ? -13.381 8.022 8.623 1.00 33.47 187 GLY A N 1
ATOM 1433 C CA . GLY A 1 187 ? -14.188 8.801 9.576 1.00 33.47 187 GLY A CA 1
ATOM 1434 C C . GLY A 1 187 ? -13.587 8.907 10.977 1.00 33.47 187 GLY A C 1
ATOM 1435 O O . GLY A 1 187 ? -13.453 7.906 11.661 1.00 33.47 187 GLY A O 1
ATOM 1436 N N . VAL A 1 188 ? -13.322 10.152 11.398 1.00 33.19 188 VAL A N 1
ATOM 1437 C CA . VAL A 1 188 ? -12.482 10.522 12.555 1.00 33.19 188 VAL A CA 1
ATOM 1438 C C . VAL A 1 188 ? -10.991 10.235 12.279 1.00 33.19 188 VAL A C 1
ATOM 1440 O O . VAL A 1 188 ? -10.588 9.101 12.069 1.00 33.19 188 VAL A O 1
ATOM 1443 N N . GLU A 1 189 ? -10.206 11.316 12.188 1.00 54.31 189 GLU A N 1
ATOM 1444 C CA . GLU A 1 189 ? -8.817 11.435 12.685 1.00 54.31 189 GLU A CA 1
ATOM 1445 C C . GLU A 1 189 ? -7.910 10.199 12.473 1.00 54.31 189 GLU A C 1
ATOM 1447 O O . GLU A 1 189 ? -7.742 9.371 13.364 1.00 54.31 189 GLU A O 1
ATOM 1452 N N . VAL A 1 190 ? -7.324 10.056 11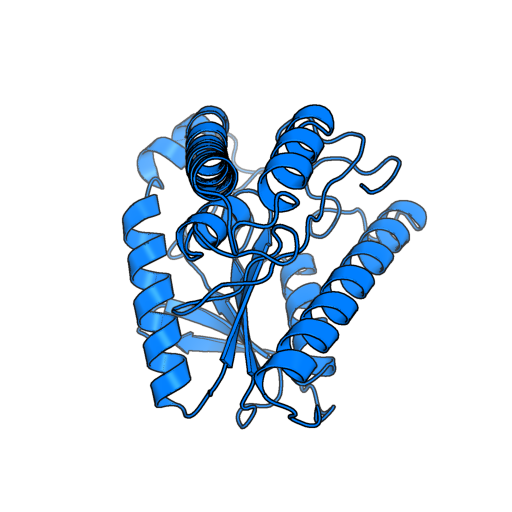.276 1.00 64.75 190 VAL A N 1
ATOM 1453 C CA . VAL A 1 190 ? -6.762 8.776 10.799 1.00 64.75 190 VAL A CA 1
ATOM 1454 C C . VAL A 1 190 ? -5.221 8.707 10.921 1.00 64.75 190 VAL A C 1
ATOM 1456 O O . VAL A 1 190 ? -4.533 9.484 10.253 1.00 64.75 190 VAL A O 1
ATOM 1459 N N . PRO A 1 191 ? -4.652 7.762 11.707 1.00 65.25 191 PRO A N 1
ATOM 1460 C CA . PRO A 1 191 ? -3.210 7.481 11.781 1.00 65.25 191 PRO A CA 1
ATOM 1461 C C . PRO A 1 191 ? -2.638 6.799 10.534 1.00 65.25 191 PRO A C 1
ATOM 1463 O O . PRO A 1 191 ? -3.377 6.264 9.703 1.00 65.25 191 PRO A O 1
ATOM 1466 N N . ILE A 1 192 ? -1.300 6.810 10.421 1.00 71.25 192 ILE A N 1
ATOM 1467 C CA . ILE A 1 192 ? -0.617 6.633 9.131 1.00 71.25 192 ILE A CA 1
ATOM 1468 C C . ILE A 1 192 ? 0.874 6.073 9.271 1.00 71.25 192 ILE A C 1
ATOM 1470 O O . ILE A 1 192 ? 1.356 6.143 10.384 1.00 71.25 192 ILE A O 1
ATOM 1474 N N . ALA A 1 193 ? 1.653 5.510 8.292 1.00 71.81 193 ALA A N 1
ATOM 1475 C CA . ALA A 1 193 ? 3.139 5.146 8.444 1.00 71.81 193 ALA A CA 1
ATOM 1476 C C . ALA A 1 193 ? 4.090 5.005 7.169 1.00 71.81 193 ALA A C 1
ATOM 1478 O O . ALA A 1 193 ? 3.970 4.044 6.408 1.00 71.81 193 ALA A O 1
ATOM 1479 N N . ILE A 1 194 ? 5.104 5.879 6.926 1.00 78.44 194 ILE A N 1
ATOM 1480 C CA . ILE A 1 194 ? 5.756 6.026 5.587 1.00 78.44 194 ILE A CA 1
ATOM 1481 C C . ILE A 1 194 ? 6.833 4.997 5.245 1.00 78.44 194 ILE A C 1
ATOM 1483 O O . ILE A 1 194 ? 8.020 5.137 5.555 1.00 78.44 194 ILE A O 1
ATOM 1487 N N . LEU A 1 195 ? 6.400 4.024 4.445 1.00 82.38 195 LEU A N 1
ATOM 1488 C CA . LEU A 1 195 ? 7.229 3.161 3.612 1.00 82.38 195 LEU A CA 1
ATOM 1489 C C . LEU A 1 195 ? 7.996 3.957 2.533 1.00 82.38 195 LEU A C 1
ATOM 1491 O O . LEU A 1 195 ? 7.400 4.271 1.505 1.00 82.38 195 LEU A O 1
ATOM 1495 N N . ALA A 1 196 ? 9.286 4.272 2.709 1.00 86.75 196 ALA A N 1
ATOM 1496 C CA . ALA A 1 196 ? 10.090 4.989 1.700 1.00 86.75 196 ALA A CA 1
ATOM 1497 C C . ALA A 1 196 ? 11.545 4.499 1.597 1.00 86.75 196 ALA A C 1
ATOM 1499 O O . ALA A 1 196 ? 12.223 4.375 2.621 1.00 86.75 196 ALA A O 1
ATOM 1500 N N . GLY A 1 197 ? 12.038 4.282 0.373 1.00 86.00 197 GLY A N 1
ATOM 1501 C CA . GLY A 1 197 ? 13.410 3.851 0.075 1.00 86.00 197 GLY A CA 1
ATOM 1502 C C . GLY A 1 197 ? 14.362 5.007 -0.255 1.00 86.00 197 GLY A C 1
ATOM 1503 O O . GLY A 1 197 ? 13.962 6.007 -0.844 1.00 86.00 197 GLY A O 1
ATOM 1504 N N . GLU A 1 198 ? 15.630 4.886 0.142 1.00 88.75 198 GLU A N 1
ATOM 1505 C CA . GLU A 1 198 ? 16.672 5.908 -0.059 1.00 88.75 198 GLU A CA 1
ATOM 1506 C C . GLU A 1 198 ? 16.975 6.207 -1.538 1.00 88.75 198 GLU A C 1
ATOM 1508 O O . GLU A 1 198 ? 17.314 7.339 -1.876 1.00 88.75 198 GLU A O 1
ATOM 1513 N N . LEU A 1 199 ? 16.827 5.216 -2.421 1.00 89.38 199 LEU A N 1
ATOM 1514 C CA . LEU A 1 199 ? 17.121 5.314 -3.855 1.00 89.38 199 LEU A CA 1
ATOM 1515 C C . LEU A 1 199 ? 15.848 5.429 -4.717 1.00 89.38 199 LEU A C 1
ATOM 1517 O O . LEU A 1 199 ? 15.882 5.184 -5.927 1.00 89.38 199 LEU A O 1
ATOM 1521 N N . ASP A 1 200 ? 14.704 5.776 -4.120 1.00 85.62 200 ASP A N 1
ATOM 1522 C CA . ASP A 1 200 ? 13.459 5.992 -4.856 1.00 85.62 200 ASP A CA 1
ATOM 1523 C C . ASP A 1 200 ? 13.518 7.299 -5.674 1.00 85.62 200 ASP A C 1
ATOM 1525 O O . ASP A 1 200 ? 13.594 8.404 -5.141 1.00 85.62 200 ASP A O 1
ATOM 1529 N N . THR A 1 201 ? 13.472 7.174 -7.002 1.00 84.44 201 THR A N 1
ATOM 1530 C CA . THR A 1 201 ? 13.496 8.310 -7.943 1.00 84.44 201 THR A CA 1
ATOM 1531 C C . THR A 1 201 ? 12.100 8.785 -8.367 1.00 84.44 201 THR A C 1
ATOM 1533 O O . THR A 1 201 ? 11.975 9.831 -9.007 1.00 84.44 201 THR A O 1
ATOM 1536 N N . ILE A 1 202 ? 11.046 8.051 -7.997 1.00 79.25 202 ILE A N 1
ATOM 1537 C CA . ILE A 1 202 ? 9.634 8.354 -8.281 1.00 79.25 202 ILE A CA 1
ATOM 1538 C C . ILE A 1 202 ? 8.990 9.068 -7.079 1.00 79.25 202 ILE A C 1
ATOM 1540 O O . ILE A 1 202 ? 8.165 9.968 -7.261 1.00 79.25 202 ILE A O 1
ATOM 1544 N N . CYS A 1 203 ? 9.412 8.742 -5.855 1.00 77.88 203 CYS A N 1
ATOM 1545 C CA . CYS A 1 203 ? 9.083 9.474 -4.632 1.00 77.88 203 CYS A CA 1
ATOM 1546 C C . CYS A 1 203 ? 10.357 9.789 -3.813 1.00 77.88 203 CYS A C 1
ATOM 1548 O O . CYS A 1 203 ? 10.669 9.068 -2.866 1.00 77.88 203 CYS A O 1
ATOM 1550 N N . PRO A 1 204 ? 11.110 10.854 -4.168 1.00 82.06 204 PRO A N 1
ATOM 1551 C CA . PRO A 1 204 ? 12.409 11.140 -3.554 1.00 82.06 204 PRO A CA 1
ATOM 1552 C C . PRO A 1 204 ? 12.376 11.350 -2.027 1.00 82.06 204 PRO A C 1
ATOM 1554 O O . PRO A 1 204 ? 11.428 11.968 -1.522 1.00 82.06 204 PRO A O 1
ATOM 1557 N N . PRO A 1 205 ? 13.426 10.940 -1.284 1.00 80.88 205 PRO A N 1
ATOM 1558 C CA . PRO A 1 205 ? 13.498 11.060 0.177 1.00 80.88 205 PRO A CA 1
ATOM 1559 C C . PRO A 1 205 ? 13.249 12.470 0.730 1.00 80.88 205 PRO A C 1
ATOM 1561 O O . PRO A 1 205 ? 12.731 12.625 1.834 1.00 80.88 205 PRO A O 1
ATOM 1564 N N . GLU A 1 206 ? 13.607 13.518 -0.011 1.00 82.44 206 GLU A N 1
ATOM 1565 C CA . GLU A 1 206 ? 13.416 14.923 0.381 1.00 82.44 206 GLU A CA 1
ATOM 1566 C C . GLU A 1 206 ? 11.929 15.283 0.459 1.00 82.44 206 GLU A C 1
ATOM 1568 O O . GLU A 1 206 ? 11.518 16.047 1.329 1.00 82.44 206 GLU A O 1
ATOM 1573 N N . ARG A 1 207 ? 11.122 14.699 -0.432 1.00 80.12 207 ARG A N 1
ATOM 1574 C CA . ARG A 1 207 ? 9.668 14.870 -0.487 1.00 80.12 207 ARG A CA 1
ATOM 1575 C C . ARG A 1 207 ? 8.963 14.058 0.586 1.00 80.12 207 ARG A C 1
ATOM 1577 O O . ARG A 1 207 ? 8.060 14.572 1.235 1.00 80.12 207 ARG A O 1
ATOM 1584 N N . VAL A 1 208 ? 9.421 12.831 0.816 1.00 79.75 208 VAL A N 1
ATOM 1585 C CA . VAL A 1 208 ? 8.958 12.015 1.944 1.00 79.75 208 VAL A CA 1
ATOM 1586 C C . VAL A 1 208 ? 9.119 12.792 3.251 1.00 79.75 208 VAL A C 1
ATOM 1588 O O . VAL A 1 208 ? 8.136 12.983 3.957 1.00 79.75 208 VAL A O 1
ATOM 1591 N N . LYS A 1 209 ? 10.302 13.370 3.501 1.00 80.69 209 LYS A N 1
ATOM 1592 C CA . LYS A 1 209 ? 10.570 14.201 4.690 1.00 80.69 209 LYS A CA 1
ATOM 1593 C C . LYS A 1 209 ? 9.673 15.441 4.785 1.00 80.69 209 LYS A C 1
ATOM 1595 O O . LYS A 1 209 ? 9.297 15.822 5.889 1.00 80.69 2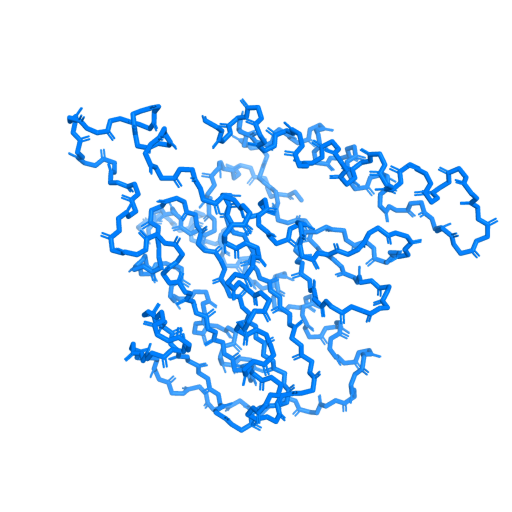09 LYS A O 1
ATOM 1600 N N . GLN A 1 210 ? 9.306 16.067 3.662 1.00 77.94 210 GLN A N 1
ATOM 1601 C CA . GLN A 1 210 ? 8.347 17.185 3.648 1.00 77.94 210 GLN A CA 1
ATOM 1602 C C . GLN A 1 210 ? 6.949 16.736 4.102 1.00 77.94 210 GLN A C 1
ATOM 1604 O O . GLN A 1 210 ? 6.317 17.423 4.905 1.00 77.94 210 GLN A O 1
ATOM 1609 N N . TYR A 1 211 ? 6.486 15.567 3.649 1.00 76.06 211 TYR A N 1
ATOM 1610 C CA . TYR A 1 211 ? 5.206 15.002 4.081 1.00 76.06 211 TYR A CA 1
ATOM 1611 C C . TYR A 1 211 ? 5.253 14.509 5.538 1.00 76.06 211 TYR A C 1
ATOM 1613 O O . TYR A 1 211 ? 4.335 14.810 6.295 1.00 76.06 211 TYR A O 1
ATOM 1621 N N . GLU A 1 212 ? 6.332 13.845 5.973 1.00 74.94 212 GLU A N 1
ATOM 1622 C CA . GLU A 1 212 ? 6.560 13.486 7.385 1.00 74.94 212 GLU A CA 1
ATOM 1623 C C . GLU A 1 212 ? 6.477 14.728 8.289 1.00 74.94 212 GLU A C 1
ATOM 1625 O O . GLU A 1 212 ? 5.772 14.708 9.293 1.00 74.94 212 GLU A O 1
ATOM 1630 N N . GLN A 1 213 ? 7.132 15.833 7.913 1.00 72.62 213 GLN A N 1
ATOM 1631 C CA . GLN A 1 213 ? 7.124 17.088 8.677 1.00 72.62 213 GLN A CA 1
ATOM 1632 C C . GLN A 1 213 ? 5.736 17.736 8.754 1.00 72.62 213 GLN A C 1
ATOM 1634 O O . GLN A 1 213 ? 5.311 18.125 9.841 1.00 72.62 213 GLN A O 1
ATOM 1639 N N . ALA A 1 214 ? 5.011 17.825 7.636 1.00 69.00 214 ALA A N 1
ATOM 1640 C CA . ALA A 1 214 ? 3.666 18.402 7.620 1.00 69.00 214 ALA A CA 1
ATOM 1641 C C . ALA A 1 214 ? 2.654 17.565 8.425 1.00 69.00 214 ALA A C 1
ATOM 1643 O O . ALA A 1 214 ? 1.762 18.116 9.061 1.00 69.00 214 ALA A O 1
ATOM 1644 N N . LEU A 1 215 ? 2.818 16.239 8.445 1.00 67.00 215 LEU A N 1
ATOM 1645 C CA . LEU A 1 215 ? 1.950 15.312 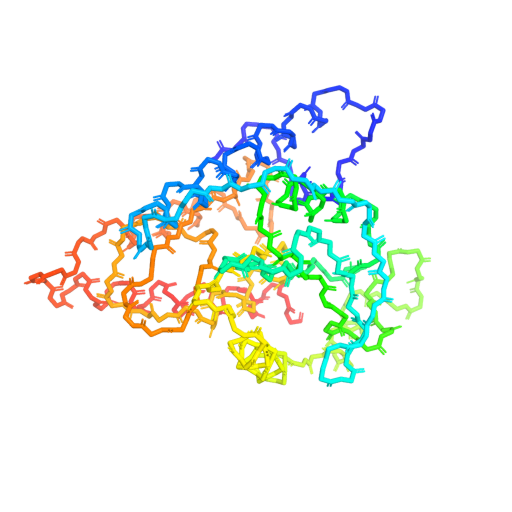9.179 1.00 67.00 215 LEU A CA 1
ATOM 1646 C C . LEU A 1 215 ? 2.383 15.098 10.645 1.00 67.00 215 LEU A C 1
ATOM 1648 O O . LEU A 1 215 ? 1.626 14.507 11.421 1.00 67.00 215 LEU A O 1
ATOM 1652 N N . ALA A 1 216 ? 3.578 15.577 11.022 1.00 65.06 216 ALA A N 1
ATOM 1653 C CA . ALA A 1 216 ? 4.073 15.654 12.400 1.00 65.06 216 ALA A CA 1
ATOM 1654 C C . ALA A 1 216 ? 3.481 16.833 13.186 1.00 65.06 216 ALA A C 1
ATOM 1656 O O . ALA A 1 216 ? 3.447 16.793 14.420 1.00 65.06 216 ALA A O 1
ATOM 1657 N N . ALA A 1 217 ? 3.073 17.896 12.488 1.00 59.12 217 ALA A N 1
ATOM 1658 C CA . ALA A 1 217 ? 2.488 19.081 13.096 1.00 59.12 217 ALA A CA 1
ATOM 1659 C C . ALA A 1 217 ? 1.153 18.701 13.751 1.00 59.12 217 ALA A C 1
ATOM 1661 O O . ALA A 1 217 ? 0.221 18.287 13.069 1.00 59.12 217 ALA A O 1
ATOM 1662 N N . LYS A 1 218 ? 1.077 18.790 15.085 1.00 56.00 218 LYS A N 1
ATOM 1663 C CA . LYS A 1 218 ? -0.106 18.380 15.854 1.00 56.00 218 LYS A CA 1
ATOM 1664 C C . LYS A 1 218 ? -1.248 19.370 15.611 1.00 56.00 218 LYS A C 1
ATOM 1666 O O . LYS A 1 218 ? -1.145 20.489 16.107 1.00 56.00 218 LYS A O 1
ATOM 1671 N N . PRO A 1 219 ? -2.345 18.988 14.936 1.00 54.41 219 PRO A N 1
ATOM 1672 C CA . PRO A 1 219 ? -3.359 19.969 14.551 1.00 54.41 219 PRO A CA 1
ATOM 1673 C C . PRO A 1 219 ? -4.357 20.303 15.671 1.00 54.41 219 PRO A C 1
ATOM 1675 O O . PRO A 1 219 ? -5.231 21.138 15.475 1.00 54.41 219 PRO A O 1
ATOM 1678 N N . GLU A 1 220 ? -4.238 19.639 16.829 1.00 56.88 220 GLU A N 1
ATOM 1679 C CA . GLU A 1 220 ? -5.235 19.606 17.914 1.00 56.88 220 GLU A CA 1
ATOM 1680 C C . GLU A 1 220 ? -5.594 21.007 18.477 1.00 56.88 220 GLU A C 1
ATOM 1682 O O . GLU A 1 220 ? -6.712 21.185 18.949 1.00 56.88 220 GLU A O 1
ATOM 1687 N N . ASP A 1 221 ? -4.706 22.008 18.343 1.00 53.81 221 ASP A N 1
ATOM 1688 C CA . ASP A 1 221 ? -4.925 23.413 18.752 1.00 53.81 221 ASP A CA 1
ATOM 1689 C C . ASP A 1 221 ? -4.462 24.468 17.704 1.00 53.81 221 ASP A C 1
ATOM 1691 O O . ASP A 1 221 ? -4.528 25.669 17.973 1.00 53.81 221 ASP A O 1
ATOM 1695 N N . ASP A 1 222 ? -3.971 24.068 16.519 1.00 68.06 222 ASP A N 1
ATOM 1696 C CA . ASP A 1 222 ? -3.264 24.967 15.580 1.00 68.06 222 ASP A CA 1
ATOM 1697 C C . ASP A 1 222 ? -3.856 24.954 14.147 1.00 68.06 222 ASP A C 1
ATOM 1699 O O . ASP A 1 222 ? -3.626 24.010 13.382 1.00 68.06 222 ASP A O 1
ATOM 1703 N N . PRO A 1 223 ? -4.572 26.022 13.730 1.00 72.25 223 PRO A N 1
ATOM 1704 C CA . PRO A 1 223 ? -5.101 26.163 12.372 1.00 72.25 223 PRO A CA 1
ATOM 1705 C C . PRO A 1 223 ? -4.042 26.212 11.259 1.00 72.25 223 PRO A C 1
ATOM 1707 O O . PRO A 1 223 ? -4.352 25.842 10.125 1.00 72.25 223 PRO A O 1
ATOM 1710 N N . GLU A 1 224 ? -2.810 26.655 11.538 1.00 73.56 224 GLU A N 1
ATOM 1711 C CA . GLU A 1 224 ? -1.726 26.636 10.546 1.00 73.56 224 GLU A CA 1
ATOM 1712 C C . GLU A 1 224 ? -1.205 25.206 10.344 1.00 73.56 224 GLU A C 1
ATOM 1714 O O . GLU A 1 224 ? -0.954 24.808 9.205 1.00 73.56 224 GLU A O 1
ATOM 1719 N N . ALA A 1 225 ? -1.156 24.390 11.404 1.00 67.19 225 ALA A N 1
ATOM 1720 C CA . ALA A 1 225 ? -0.861 22.957 11.314 1.00 67.19 225 ALA A CA 1
ATOM 1721 C C . ALA A 1 225 ? -1.959 22.167 10.576 1.00 67.19 225 ALA A C 1
ATOM 1723 O O . ALA A 1 225 ? -1.637 21.355 9.706 1.00 67.19 225 ALA A O 1
ATOM 1724 N N . VAL A 1 226 ? -3.247 22.435 10.852 1.00 69.94 226 VAL A N 1
ATOM 1725 C CA . VAL A 1 226 ? -4.378 21.851 10.091 1.00 69.94 226 VAL A CA 1
ATOM 1726 C C . VAL A 1 226 ? -4.216 22.152 8.598 1.00 69.94 226 VAL A C 1
ATOM 1728 O O . VAL A 1 226 ? -4.229 21.237 7.772 1.00 69.94 226 VAL A O 1
ATOM 1731 N N . LYS A 1 227 ? -3.991 23.428 8.257 1.00 73.50 227 LYS A N 1
ATOM 1732 C CA . LYS A 1 227 ? -3.800 23.881 6.875 1.00 73.50 227 LYS A CA 1
ATOM 1733 C C . LYS A 1 227 ? -2.565 23.253 6.220 1.00 73.50 227 LYS A C 1
ATOM 1735 O O . LYS A 1 227 ? -2.638 22.846 5.065 1.00 73.5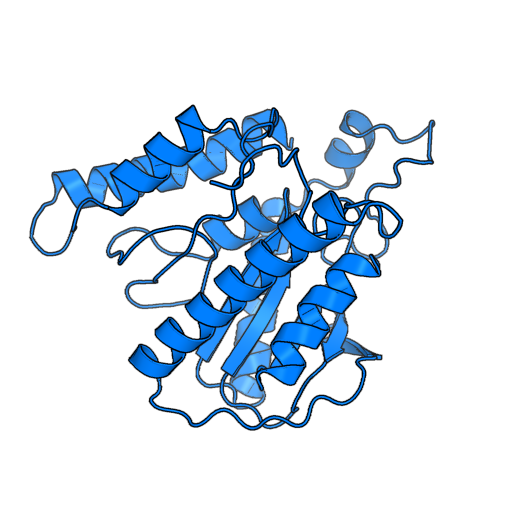0 227 LYS A O 1
ATOM 1740 N N . ALA A 1 228 ? -1.446 23.140 6.935 1.00 72.19 228 ALA A N 1
ATOM 1741 C CA . ALA A 1 228 ? -0.232 22.510 6.416 1.00 72.19 228 ALA A CA 1
ATOM 1742 C C . ALA A 1 228 ? -0.438 21.014 6.115 1.00 72.19 228 ALA A C 1
ATOM 1744 O O . ALA A 1 228 ? 0.055 20.522 5.098 1.00 72.19 228 ALA A O 1
ATOM 1745 N N . ALA A 1 229 ? -1.207 20.301 6.944 1.00 70.94 229 ALA A N 1
ATOM 1746 C CA . ALA A 1 229 ? -1.580 18.910 6.693 1.00 70.94 229 ALA A CA 1
ATOM 1747 C C . ALA A 1 229 ? -2.543 18.766 5.494 1.00 70.94 229 ALA A C 1
ATOM 1749 O O . ALA A 1 229 ? -2.393 17.834 4.703 1.00 70.94 229 ALA A O 1
ATOM 1750 N N . GLU A 1 230 ? -3.489 19.695 5.311 1.00 75.31 230 GLU A N 1
ATOM 1751 C CA . GLU A 1 230 ? -4.350 19.771 4.116 1.00 75.31 230 GLU A CA 1
ATOM 1752 C C . GLU A 1 230 ? -3.546 20.051 2.836 1.00 75.31 230 GLU A C 1
ATOM 1754 O O . GLU A 1 230 ? -3.704 19.346 1.836 1.00 75.31 230 GLU A O 1
ATOM 1759 N N . GLU A 1 231 ? -2.643 21.034 2.864 1.00 78.19 231 GLU A N 1
ATOM 1760 C CA . GLU A 1 231 ? -1.795 21.391 1.721 1.00 78.19 231 GLU A CA 1
ATOM 1761 C C . GLU A 1 231 ? -0.810 20.262 1.371 1.00 78.19 231 GLU A C 1
ATOM 1763 O O . GLU A 1 231 ? -0.623 19.968 0.190 1.00 78.19 231 GLU A O 1
ATOM 1768 N N . ALA A 1 232 ? -0.250 19.558 2.362 1.00 75.44 232 ALA A N 1
ATOM 1769 C CA . ALA A 1 232 ? 0.590 18.381 2.132 1.00 75.44 232 ALA A CA 1
ATOM 1770 C C . ALA A 1 232 ? -0.202 17.168 1.613 1.00 75.44 232 ALA A C 1
ATOM 1772 O O . ALA A 1 232 ? 0.285 16.458 0.733 1.00 75.44 232 ALA A O 1
ATOM 1773 N N . HIS A 1 233 ? -1.431 16.941 2.093 1.00 78.44 233 HIS A N 1
ATOM 1774 C CA . HIS A 1 233 ? -2.320 15.916 1.535 1.00 78.44 233 HIS A CA 1
ATOM 1775 C C . HIS A 1 233 ? -2.619 16.206 0.058 1.00 78.44 233 HIS A C 1
ATOM 1777 O O . HIS A 1 233 ? -2.500 15.318 -0.791 1.00 78.44 233 HIS A O 1
ATOM 1783 N N . GLN A 1 234 ? -2.953 17.455 -0.277 1.00 80.44 234 GLN A N 1
ATOM 1784 C CA . GLN A 1 234 ? -3.220 17.839 -1.659 1.00 80.44 234 GLN A CA 1
ATOM 1785 C C . GLN A 1 234 ? -1.951 17.803 -2.529 1.00 80.44 234 GLN A C 1
ATOM 1787 O O . GLN A 1 234 ? -2.041 17.388 -3.685 1.00 80.44 234 GLN A O 1
ATOM 1792 N N . ASP A 1 235 ? -0.767 18.154 -2.007 1.00 80.62 235 ASP A N 1
ATOM 1793 C CA . ASP A 1 235 ? 0.495 17.990 -2.746 1.00 80.62 235 ASP A CA 1
ATOM 1794 C C . ASP A 1 235 ? 0.846 16.516 -2.985 1.00 80.62 235 ASP A C 1
ATOM 1796 O O . ASP A 1 235 ? 1.258 16.189 -4.093 1.00 80.62 235 ASP A O 1
ATOM 1800 N N . MET A 1 236 ? 0.602 15.603 -2.034 1.00 78.44 236 MET A N 1
ATOM 1801 C CA . MET A 1 236 ? 0.749 14.158 -2.277 1.00 78.44 236 MET A CA 1
ATOM 1802 C C . MET A 1 236 ? -0.108 13.706 -3.467 1.00 78.44 236 MET A C 1
ATOM 1804 O O . MET A 1 236 ? 0.398 13.065 -4.393 1.00 78.44 236 MET A O 1
ATOM 1808 N N . LEU A 1 237 ? -1.391 14.086 -3.495 1.00 80.00 237 LEU A N 1
ATOM 1809 C CA . LEU A 1 237 ? -2.287 13.770 -4.613 1.00 80.00 237 LEU A CA 1
ATOM 1810 C C . LEU A 1 237 ? -1.815 14.403 -5.933 1.00 80.00 237 LEU A C 1
ATOM 1812 O O . LEU A 1 237 ? -1.826 13.725 -6.963 1.00 80.00 237 LEU A O 1
ATOM 1816 N N . ASN A 1 238 ? -1.351 15.656 -5.898 1.00 81.00 238 ASN A N 1
ATOM 1817 C CA . ASN A 1 238 ? -0.823 16.385 -7.056 1.00 81.00 238 ASN A CA 1
ATOM 1818 C C . ASN A 1 238 ? 0.511 15.804 -7.567 1.00 81.00 238 ASN A C 1
ATOM 1820 O O . ASN A 1 238 ? 0.762 15.799 -8.774 1.00 81.00 238 ASN A O 1
ATOM 1824 N N . TRP A 1 239 ? 1.366 15.296 -6.675 1.00 77.81 239 TRP A N 1
ATOM 1825 C CA . TRP A 1 239 ? 2.628 14.638 -7.011 1.00 77.81 239 TRP A CA 1
ATOM 1826 C C . TRP A 1 239 ? 2.372 13.305 -7.703 1.00 77.81 239 TRP A C 1
ATOM 1828 O O . TRP A 1 239 ? 2.874 13.074 -8.805 1.00 77.81 239 TRP A O 1
ATOM 1838 N N . PHE A 1 240 ? 1.525 12.459 -7.113 1.00 75.00 240 PHE A N 1
ATOM 1839 C CA . PHE A 1 240 ? 1.087 11.235 -7.771 1.00 75.00 240 PHE A CA 1
ATOM 1840 C C . PHE A 1 240 ? 0.396 11.536 -9.108 1.00 75.00 240 PHE A C 1
ATOM 1842 O O . PHE A 1 240 ? 0.638 10.831 -10.077 1.00 75.00 240 PHE A O 1
ATOM 1849 N N . ASP A 1 241 ? -0.383 12.613 -9.221 1.00 77.06 241 ASP A N 1
ATOM 1850 C CA . ASP A 1 241 ? -0.904 13.076 -10.511 1.00 77.06 241 ASP A CA 1
ATOM 1851 C C . ASP A 1 241 ? 0.209 13.440 -11.506 1.00 77.06 241 ASP A C 1
ATOM 1853 O O . ASP A 1 241 ? 0.134 13.074 -12.673 1.00 77.06 241 ASP A O 1
ATOM 1857 N N . LYS A 1 242 ? 1.258 14.148 -11.084 1.00 74.62 242 LYS A N 1
ATOM 1858 C CA . LYS A 1 242 ? 2.335 14.583 -11.986 1.00 74.62 242 LYS A CA 1
ATOM 1859 C C . LYS A 1 242 ? 3.221 13.428 -12.478 1.00 74.62 242 LYS A C 1
ATOM 1861 O O . LYS A 1 242 ? 3.735 13.514 -13.591 1.00 74.62 242 LYS A O 1
ATOM 1866 N N . TYR A 1 243 ? 3.405 12.373 -11.679 1.00 66.00 243 TYR A N 1
ATOM 1867 C CA . TYR A 1 243 ? 4.321 11.263 -11.998 1.00 66.00 243 TYR A CA 1
ATOM 1868 C C . TYR A 1 243 ? 3.615 9.944 -12.351 1.00 66.00 243 TYR A C 1
ATOM 1870 O O . TYR A 1 243 ? 4.239 9.090 -12.989 1.00 66.00 243 TYR A O 1
ATOM 1878 N N . LEU A 1 244 ? 2.328 9.786 -12.010 1.00 59.75 244 LEU A N 1
ATOM 1879 C CA . LEU A 1 244 ? 1.496 8.605 -12.296 1.00 59.75 244 LEU A CA 1
ATOM 1880 C C . LEU A 1 244 ? 0.287 8.861 -13.235 1.00 59.75 244 LEU A C 1
ATOM 1882 O O . LEU A 1 244 ? -0.528 7.951 -13.394 1.00 59.75 244 LEU A O 1
ATOM 1886 N N . LYS A 1 245 ? 0.182 10.032 -13.891 1.00 49.34 245 LYS A N 1
ATOM 1887 C CA . LYS A 1 245 ? -0.660 10.249 -15.100 1.00 49.34 245 LYS A CA 1
ATOM 1888 C C . LYS A 1 245 ? -0.010 9.737 -16.386 1.00 49.34 245 LYS A C 1
ATOM 1890 O O . LYS A 1 245 ? 1.236 9.617 -16.414 1.00 49.34 245 LYS A O 1
#

Organism: NCBI:txid362788

Secondary structure (DSSP, 8-state):
-EEEEETTTTTS--TT-HHHHHHHHHHHHHHHHHHHHHHHHHH-PPP----PPPEEEEETTEEEEEES-TT-SEEEEEE--TT-TT-HHHHHHHHHHHHTT-EEEEE-TTTT-PPPTT-TTS-HHHHHHHH--HHHHHHHHHHHHHHHHHTT-SEEEEEE-THHHHHHHTTSPSS--SS--SB--SSS---B----EEE-SSS-HHHHHHHHHHHHS-TTS-HHHHHHHHHHHHHHHHHHHHHH-

Mean predicted aligned error: 7.17 Å

Radius of gyration: 17.26 Å; Cα contacts (8 Å, |Δi|>4): 458; chains: 1; bounding box: 42×47×50 Å

pLDDT: mean 80.53, std 16.12, range [29.55, 97.31]

Solvent-accessible surface area (backbone atoms only — not comparable to full-atom values): 13092 Å² total; per-residue (Å²): 111,38,82,85,27,38,74,57,37,73,56,66,48,52,86,92,36,70,67,44,42,46,58,18,51,55,52,52,48,53,52,49,58,48,51,53,55,52,48,44,74,73,68,68,64,82,71,57,72,59,46,57,88,61,48,78,47,69,59,98,80,36,54,22,42,39,23,25,32,90,83,34,44,40,31,33,43,38,33,38,36,63,59,36,51,78,38,68,48,50,45,52,53,39,48,51,44,2,40,61,19,24,28,20,38,27,45,42,83,49,75,94,61,48,57,53,92,86,42,81,92,46,46,68,77,59,42,36,74,75,62,71,43,69,70,60,47,51,48,49,53,51,54,51,52,52,52,43,40,72,74,59,28,80,45,49,38,33,43,41,36,76,57,15,36,48,51,33,56,74,47,43,65,71,57,38,49,64,50,33,64,38,31,30,58,75,80,77,71,47,48,30,44,57,87,45,27,59,54,14,84,89,64,39,52,71,56,52,50,51,46,47,53,30,30,59,39,63,25,91,86,32,72,66,31,27,49,39,27,41,53,44,52,51,46,52,52,51,49,43,50,74,73,68,91